Protein AF-A0A9E3BWU0-F1 (afdb_monomer_lite)

Sequence (371 aa):
MHEEVPILPDAHTRKSPPAFKRLPQGQPLPDYGVEYFNQLVAQYQTLTPEEKKPNPSAQELADLLILEQDRHRLNWGDLSGLEMCLLKLAPGAALPYLACSLRARYQDVAGHDWYDQNGLMAPPERAVTLDDAMRANLLRADLEMLLADMQRIRGLITARERQRNQVTVLGTVAAAAALLAALALGHFSRYHAAAAWRPLMVVGFVMLTGATGGLVSMLRRLQCLSTTCTPVHDTIQFDAGQPSLWLSALYGAIFAKILTLVFMGHMLNTLIGVPDAGTTSLFPNFLSGFQPAGPGEFAKLMVWSFIAGFAEKFVPDVLDRITKNQEGRDRTVVRRRVDSATPAASFQFAPAPPTAPATPVADGAAASADV

Foldseek 3Di:
DDDDDDDDDDPPPPPDPPPPPDDPQDAFDDPVLLVLLVVLVVLVVPQDPVLCVVCVPLVVLLVVLVVPSPRRRDDLVSSLSSVLSSLVSDDLVCLVVVLVVLLVVLCVLVPVVRSVVVPLVDQPVPPDPDDSVVSSVSSSVSSSVSSVVSSVSVVLVVVLVVLLVVLLVVLVVLLVVLVVVLVVLVVVCVVPVPPVCQLVSLLSLLLSLQLSLLSVLVNVVSVVVPDDDDSVVVVVVSVVCPVVNVVLSNLRSVQSNLVLVCLLVLLVCVVVVPPPPPDDRVQPCCPVDSDGPDPVSSVVSSVVSSVSSNVSCPSVVSVVSSVVVVVVVVVVVVVVVVVVPDDPPPPDDDDDDDDDDDDDDDDDDDDDDDD

Radius of gyration: 38.12 Å; chains: 1; bounding box: 154×32×91 Å

pLDDT: mean 77.44, std 16.36, range [39.34, 96.69]

Structure (mmCIF, N/CA/C/O backbone):
data_AF-A0A9E3BWU0-F1
#
_entry.id   AF-A0A9E3BWU0-F1
#
loop_
_atom_site.group_PDB
_atom_site.id
_atom_site.type_symbol
_atom_site.label_atom_id
_atom_site.label_alt_id
_atom_site.label_comp_id
_atom_site.label_asym_id
_atom_site.label_entity_id
_atom_site.label_seq_id
_atom_site.pdbx_PDB_ins_code
_atom_site.Cartn_x
_atom_site.Cartn_y
_atom_site.Cartn_z
_atom_site.occupancy
_atom_site.B_iso_or_equiv
_atom_site.auth_seq_id
_atom_site.auth_comp_id
_atom_site.auth_asym_id
_atom_site.auth_atom_id
_atom_site.pdbx_PDB_model_num
ATOM 1 N N . MET A 1 1 ? -77.121 -3.921 26.468 1.00 40.28 1 MET A N 1
ATOM 2 C CA . MET A 1 1 ? -75.762 -4.447 26.700 1.00 40.28 1 MET A CA 1
ATOM 3 C C . MET A 1 1 ? -74.916 -4.002 25.522 1.00 40.28 1 MET A C 1
ATOM 5 O O . MET A 1 1 ? -74.993 -4.620 24.473 1.00 40.28 1 MET A O 1
ATOM 9 N N . HIS A 1 2 ? -74.242 -2.861 25.658 1.00 39.34 2 HIS A N 1
ATOM 10 C CA . HIS A 1 2 ? -73.251 -2.380 24.698 1.00 39.34 2 HIS A CA 1
ATOM 11 C C . HIS A 1 2 ? -71.897 -2.465 25.395 1.00 39.34 2 HIS A C 1
ATOM 13 O O . HIS A 1 2 ? -71.739 -1.943 26.494 1.00 39.34 2 HIS A O 1
ATOM 19 N N . GLU A 1 3 ? -70.993 -3.218 24.784 1.00 50.12 3 GLU A N 1
ATOM 20 C CA . GLU A 1 3 ? -69.650 -3.518 25.265 1.00 50.12 3 GLU A CA 1
ATOM 21 C C . GLU A 1 3 ? -68.720 -2.399 24.771 1.00 50.12 3 GLU A C 1
ATOM 23 O O . GLU A 1 3 ? -68.565 -2.202 23.564 1.00 50.12 3 GLU A O 1
ATOM 28 N N . GLU A 1 4 ? -68.181 -1.598 25.693 1.00 48.47 4 GLU A N 1
ATOM 29 C CA . GLU A 1 4 ? -67.193 -0.562 25.383 1.00 48.47 4 GLU A CA 1
ATOM 30 C C . GLU A 1 4 ? -65.845 -1.217 25.062 1.00 48.47 4 GLU A C 1
ATOM 32 O O . GLU A 1 4 ? -65.223 -1.863 25.907 1.00 48.47 4 GLU A O 1
ATOM 37 N N . VAL A 1 5 ? -65.390 -1.043 23.821 1.00 54.72 5 VAL A N 1
ATOM 38 C CA . VAL A 1 5 ? -64.058 -1.453 23.366 1.00 54.72 5 VAL A CA 1
ATOM 39 C C . VAL A 1 5 ? -63.029 -0.425 23.861 1.00 54.72 5 VAL A C 1
ATOM 41 O O . VAL A 1 5 ? -63.196 0.765 23.579 1.00 54.72 5 VAL A O 1
ATOM 44 N N . PRO A 1 6 ? -61.947 -0.832 24.554 1.00 56.72 6 PRO A N 1
ATOM 45 C CA . PRO A 1 6 ? -60.919 0.094 25.014 1.00 56.72 6 PRO A CA 1
ATOM 46 C C . PRO A 1 6 ? -60.139 0.652 23.822 1.00 56.72 6 PRO A C 1
ATOM 48 O O . PRO A 1 6 ? -59.483 -0.084 23.084 1.00 56.72 6 PRO A O 1
ATOM 51 N N . ILE A 1 7 ? -60.205 1.969 23.646 1.00 50.94 7 ILE A N 1
ATOM 52 C CA . ILE A 1 7 ? -59.424 2.712 22.658 1.00 50.94 7 ILE A CA 1
ATOM 53 C C . ILE A 1 7 ? -57.952 2.660 23.090 1.00 50.94 7 ILE A C 1
ATOM 55 O O . ILE A 1 7 ? -57.582 3.201 24.133 1.00 50.94 7 ILE A O 1
ATOM 59 N N . LEU A 1 8 ? -57.115 1.978 22.301 1.00 46.19 8 LEU A N 1
ATOM 60 C CA . LEU A 1 8 ? -55.661 1.992 22.472 1.00 46.19 8 LEU A CA 1
ATOM 61 C C . LEU A 1 8 ? -55.128 3.425 22.285 1.00 46.19 8 LEU A C 1
ATOM 63 O O . LEU A 1 8 ? -55.511 4.084 21.318 1.00 46.19 8 LEU A O 1
ATOM 67 N N . PRO A 1 9 ? -54.231 3.911 23.160 1.00 48.19 9 PRO A N 1
ATOM 68 C CA . PRO A 1 9 ? -53.661 5.245 23.030 1.00 48.19 9 PRO A CA 1
ATOM 69 C C . PRO A 1 9 ? -52.734 5.344 21.808 1.00 48.19 9 PRO A C 1
ATOM 71 O O . PRO A 1 9 ? -51.882 4.483 21.581 1.00 48.19 9 PRO A O 1
ATOM 74 N N . ASP A 1 10 ? -52.908 6.426 21.047 1.00 47.50 10 ASP A N 1
ATOM 75 C CA . ASP A 1 10 ? -52.178 6.760 19.823 1.00 47.50 10 ASP A CA 1
ATOM 76 C C . ASP A 1 10 ? -50.649 6.680 19.979 1.00 47.50 10 ASP A C 1
ATOM 78 O O . ASP A 1 10 ? -50.034 7.347 20.815 1.00 47.50 10 ASP A O 1
ATOM 82 N N . ALA A 1 11 ? -50.012 5.923 19.082 1.00 50.22 11 ALA A N 1
ATOM 83 C CA . ALA A 1 11 ? -48.569 5.669 19.040 1.00 50.22 11 ALA A CA 1
ATOM 84 C C . ALA A 1 11 ? -47.699 6.883 18.629 1.00 50.22 11 ALA A C 1
ATOM 86 O O . ALA A 1 11 ? -46.491 6.741 18.432 1.00 50.22 11 ALA A O 1
ATOM 87 N N . HIS A 1 12 ? -48.270 8.085 18.509 1.00 46.56 12 HIS A N 1
ATOM 88 C CA . HIS A 1 12 ? -47.603 9.254 17.918 1.00 46.56 12 HIS A CA 1
ATOM 89 C C . HIS A 1 12 ? -46.965 10.238 18.915 1.00 46.56 12 HIS A C 1
ATOM 91 O O . HIS A 1 12 ? -46.402 11.245 18.496 1.00 46.56 12 HIS A O 1
ATOM 97 N N . THR A 1 13 ? -46.971 9.951 20.220 1.00 43.56 13 THR A N 1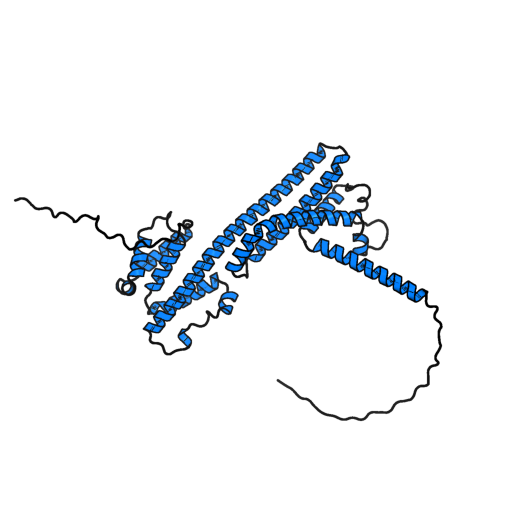
ATOM 98 C CA . THR A 1 13 ? -46.361 10.824 21.249 1.00 43.56 13 THR A CA 1
ATOM 99 C C . THR A 1 13 ? -45.156 10.208 21.964 1.00 43.56 13 THR A C 1
ATOM 101 O O . THR A 1 13 ? -44.789 10.632 23.061 1.00 43.56 13 THR A O 1
ATOM 104 N N . ARG A 1 14 ? -44.449 9.253 21.340 1.00 45.53 14 ARG A N 1
ATOM 105 C CA . ARG A 1 14 ? -43.074 8.963 21.773 1.00 45.53 14 ARG A CA 1
ATOM 106 C C . ARG A 1 14 ? -42.208 10.152 21.382 1.00 45.53 14 ARG A C 1
ATOM 108 O O . ARG A 1 14 ? -41.902 10.325 20.206 1.00 45.53 14 ARG A O 1
ATOM 115 N N . LYS A 1 15 ? -41.824 10.968 22.373 1.00 45.97 15 LYS A N 1
ATOM 116 C CA . LYS A 1 15 ? -40.690 11.895 22.257 1.00 45.97 15 LYS A CA 1
ATOM 117 C C . LYS A 1 15 ? -39.576 11.128 21.555 1.00 45.97 15 LYS A C 1
ATOM 119 O O . LYS A 1 15 ? -39.101 10.130 22.094 1.00 45.97 15 LYS A O 1
ATOM 124 N N . SER A 1 16 ? -39.244 11.540 20.336 1.00 45.47 16 SER A N 1
ATOM 125 C CA . SER A 1 16 ? -38.135 10.964 19.590 1.00 45.47 16 SER A CA 1
ATOM 126 C C . SER A 1 16 ? -36.918 10.974 20.518 1.00 45.47 16 SER A C 1
ATOM 128 O O . SER A 1 16 ? -36.622 12.046 21.066 1.00 45.47 16 SER A O 1
ATOM 130 N N . PRO A 1 17 ? -36.281 9.815 20.768 1.00 50.59 17 PRO A N 1
ATOM 131 C CA . PRO A 1 17 ? -35.108 9.748 21.629 1.00 50.59 17 PRO A CA 1
ATOM 132 C C . PRO A 1 17 ? -34.080 10.776 21.143 1.00 50.59 17 PRO A C 1
ATOM 134 O O . PRO A 1 17 ? -34.081 11.104 19.948 1.00 50.59 17 PRO A O 1
ATOM 137 N N . PRO A 1 18 ? -33.263 11.348 22.049 1.00 48.88 18 PRO A N 1
ATOM 138 C CA . PRO A 1 18 ? -32.278 12.359 21.687 1.00 48.88 18 PRO A CA 1
ATOM 139 C C . PRO A 1 18 ? -31.510 11.856 20.471 1.00 48.88 18 PRO A C 1
ATOM 141 O O . PRO A 1 18 ? -30.901 10.791 20.520 1.00 48.88 18 PRO A O 1
ATOM 144 N N . ALA A 1 19 ? -31.649 12.576 19.355 1.00 46.56 19 ALA A N 1
ATOM 145 C CA . ALA A 1 19 ? -31.176 12.118 18.063 1.00 46.56 19 ALA A CA 1
ATOM 146 C C . ALA A 1 19 ? -29.670 11.889 18.163 1.00 46.56 19 ALA A C 1
ATOM 148 O O . ALA A 1 19 ? -28.889 12.843 18.155 1.00 46.56 19 ALA A O 1
ATOM 149 N N . PHE A 1 20 ? -29.271 10.623 18.295 1.00 54.84 20 PHE A N 1
ATOM 150 C CA . PHE A 1 20 ? -27.880 10.238 18.202 1.00 54.84 20 PHE A CA 1
ATOM 151 C C . PHE A 1 20 ? -27.433 10.675 16.815 1.00 54.84 20 PHE A C 1
ATOM 153 O O . PHE A 1 20 ? -27.87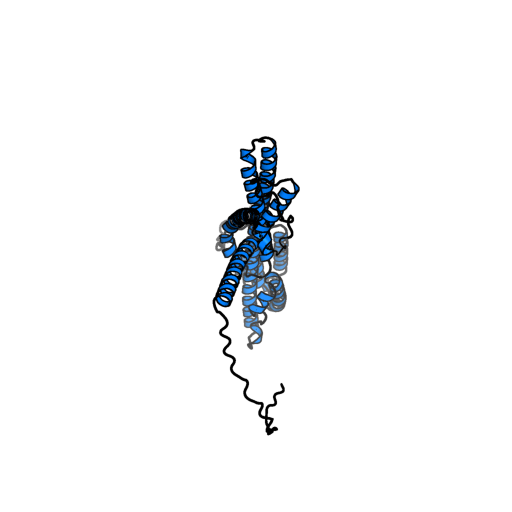9 10.137 15.796 1.00 54.84 20 PHE A O 1
ATOM 160 N N . LYS A 1 21 ? -26.649 11.753 16.770 1.00 56.16 21 LYS A N 1
ATOM 161 C CA . LYS A 1 21 ? -26.193 12.339 15.521 1.00 56.16 21 LYS A CA 1
ATOM 162 C C . LYS A 1 21 ? -25.229 11.334 14.919 1.00 56.16 21 LYS A C 1
ATOM 164 O O . LYS A 1 21 ? -24.068 11.280 15.318 1.00 56.16 21 LYS A O 1
ATOM 169 N N . ARG A 1 22 ? -25.742 10.502 14.009 1.00 60.47 22 ARG A N 1
ATOM 170 C CA . ARG A 1 22 ? -24.919 9.524 13.308 1.00 60.47 22 ARG A CA 1
ATOM 171 C C . ARG A 1 22 ? -23.733 10.239 12.699 1.00 60.47 22 ARG A C 1
ATOM 173 O O . ARG A 1 22 ? -23.865 11.326 12.126 1.00 60.47 22 ARG A O 1
ATOM 180 N N . LEU A 1 23 ? -22.583 9.593 12.813 1.00 59.25 23 LEU A N 1
ATOM 181 C CA . LEU A 1 23 ? -21.462 9.928 11.961 1.00 59.25 23 LEU A CA 1
ATOM 182 C C . LEU A 1 23 ? -21.936 9.804 10.497 1.00 59.25 23 LEU A C 1
ATOM 184 O O . LEU A 1 23 ? -22.806 8.977 10.206 1.00 59.25 23 LEU A O 1
ATOM 188 N N . PRO A 1 24 ? -21.457 10.671 9.590 1.00 64.12 24 PRO A N 1
ATOM 189 C CA . PRO A 1 24 ? -21.880 10.665 8.191 1.00 64.12 24 PRO A CA 1
ATOM 190 C C . PRO A 1 24 ? -21.796 9.252 7.597 1.00 64.12 24 PRO A C 1
ATOM 192 O O . PRO A 1 24 ? -20.861 8.515 7.908 1.00 64.12 24 PRO A O 1
ATOM 195 N N . GLN A 1 25 ? -22.787 8.881 6.774 1.00 67.81 25 GLN A N 1
ATOM 196 C CA . GLN A 1 25 ? -22.924 7.531 6.215 1.00 67.81 25 GLN A CA 1
ATOM 197 C C . GLN A 1 25 ? -21.607 7.066 5.581 1.00 67.81 25 GLN A C 1
ATOM 199 O O . GLN A 1 25 ? -21.158 7.608 4.569 1.00 67.81 25 GLN A O 1
ATOM 204 N N . GLY A 1 26 ? -20.986 6.072 6.216 1.00 72.19 26 GLY A N 1
ATOM 205 C CA . GLY A 1 26 ? -19.819 5.377 5.690 1.00 72.19 26 GLY A CA 1
ATOM 206 C C . GLY A 1 26 ? -20.201 4.366 4.610 1.00 72.19 26 GLY A C 1
ATOM 207 O O . GLY A 1 26 ? -21.365 4.224 4.238 1.00 72.19 26 GLY A O 1
ATOM 208 N N . GLN A 1 27 ? -19.207 3.633 4.108 1.00 82.56 27 GLN A N 1
ATOM 209 C CA . GLN A 1 27 ? -19.471 2.498 3.223 1.00 82.56 27 GLN A CA 1
ATOM 210 C C . GLN A 1 27 ? -20.254 1.405 3.970 1.00 82.56 27 GLN A C 1
ATOM 212 O O . GLN A 1 27 ? -19.977 1.186 5.156 1.00 82.56 27 GLN A O 1
ATOM 217 N N . PRO A 1 28 ? -21.196 0.719 3.294 1.00 90.31 28 PRO A N 1
ATOM 218 C CA . PRO A 1 28 ? -21.917 -0.394 3.895 1.00 90.31 28 PRO A CA 1
ATOM 219 C C . PRO A 1 28 ? -20.947 -1.512 4.292 1.00 90.31 28 PRO A C 1
ATOM 221 O O . PRO A 1 28 ? -19.889 -1.682 3.674 1.00 90.31 28 PRO A O 1
ATOM 224 N N . LEU A 1 29 ? -21.305 -2.269 5.329 1.00 90.31 29 LEU A N 1
ATOM 225 C CA . LEU A 1 29 ? -20.518 -3.411 5.779 1.00 90.31 29 LEU A CA 1
ATOM 226 C C . LEU A 1 29 ? -20.437 -4.485 4.678 1.00 90.31 29 LEU A C 1
ATOM 228 O O . LEU A 1 29 ? -21.449 -4.806 4.053 1.00 90.31 29 LEU A O 1
ATOM 232 N N . PRO A 1 30 ? -19.254 -5.080 4.458 1.00 91.19 30 PRO A N 1
ATOM 233 C CA . PRO A 1 30 ? -19.130 -6.290 3.652 1.00 91.19 30 PRO A CA 1
ATOM 234 C C . PRO A 1 30 ? -19.753 -7.494 4.379 1.00 91.19 30 PRO A C 1
ATOM 236 O O . PRO A 1 30 ? -19.946 -7.446 5.595 1.00 91.19 30 PRO A O 1
ATOM 239 N N . ASP A 1 31 ? -20.001 -8.597 3.666 1.00 92.56 31 ASP A N 1
ATOM 240 C CA . ASP A 1 31 ? -20.692 -9.783 4.209 1.00 92.56 31 ASP A CA 1
ATOM 241 C C . ASP A 1 31 ? -20.056 -10.314 5.504 1.00 92.56 31 ASP A C 1
ATOM 243 O O . ASP A 1 31 ? -20.748 -10.529 6.498 1.00 92.56 31 ASP A O 1
ATOM 247 N N . TYR A 1 32 ? -18.723 -10.411 5.549 1.00 93.00 32 TYR A N 1
ATOM 248 C CA . TYR A 1 32 ? -17.995 -10.827 6.754 1.00 93.00 32 TYR A CA 1
ATOM 249 C C . TYR A 1 32 ? -18.166 -9.845 7.930 1.00 93.00 32 TYR A C 1
ATOM 251 O O . TYR A 1 32 ? -18.126 -10.236 9.095 1.00 93.00 32 TYR A O 1
ATOM 259 N N . GLY A 1 33 ? -18.363 -8.556 7.640 1.00 92.31 33 GLY A N 1
ATOM 260 C CA . GLY A 1 33 ? -18.649 -7.533 8.643 1.00 92.31 33 GLY A CA 1
ATOM 261 C C . GLY A 1 33 ? -20.060 -7.674 9.211 1.00 92.31 33 GLY A C 1
ATOM 262 O O . GLY A 1 33 ? -20.254 -7.497 10.411 1.00 92.31 33 GLY A O 1
ATOM 263 N N . VAL A 1 34 ? -21.028 -8.059 8.375 1.00 94.12 34 VAL A N 1
ATOM 264 C CA . VAL A 1 34 ? -22.399 -8.375 8.804 1.00 94.12 34 VAL A CA 1
ATOM 265 C C . VAL A 1 34 ? -22.423 -9.637 9.668 1.00 94.12 34 VAL A C 1
ATOM 267 O O . VAL A 1 34 ? -23.092 -9.660 10.699 1.00 94.12 34 VAL A O 1
ATOM 270 N N . GLU A 1 35 ? -21.671 -10.677 9.302 1.00 95.00 35 GLU A N 1
ATOM 271 C CA . GLU A 1 35 ? -21.523 -11.879 10.133 1.00 95.00 35 GLU A CA 1
ATOM 272 C C . GLU A 1 35 ? -20.925 -11.552 11.503 1.00 95.00 35 GLU A C 1
ATOM 274 O O . GLU A 1 35 ? -21.463 -11.980 12.526 1.00 95.00 35 GLU A O 1
ATOM 279 N N . TYR A 1 36 ? -19.866 -10.739 11.540 1.00 94.94 36 TYR A N 1
ATOM 280 C CA . TYR A 1 36 ? -19.274 -10.289 12.798 1.00 94.94 36 TYR A CA 1
ATOM 281 C C . TYR A 1 36 ? -20.253 -9.440 13.623 1.00 94.94 36 TYR A C 1
ATOM 283 O O . TYR A 1 36 ? -20.389 -9.653 14.825 1.00 94.94 36 TYR A O 1
ATOM 291 N N . PHE A 1 37 ? -21.010 -8.540 12.989 1.00 95.88 37 PHE A N 1
ATOM 292 C CA . PHE A 1 37 ? -22.074 -7.791 13.659 1.00 95.88 37 PHE A CA 1
ATOM 293 C C . PHE A 1 37 ? -23.111 -8.729 14.291 1.00 95.88 37 PHE A C 1
ATOM 295 O O . PHE A 1 37 ? -23.439 -8.578 15.464 1.00 95.88 37 PHE A O 1
ATOM 302 N N . ASN A 1 38 ? -23.566 -9.756 13.568 1.00 95.62 38 ASN A N 1
ATOM 303 C CA . ASN A 1 38 ? -24.509 -10.743 14.099 1.00 95.62 38 ASN A CA 1
ATOM 304 C C . ASN A 1 38 ? -23.942 -11.514 15.302 1.00 95.62 38 ASN A C 1
ATOM 306 O O . ASN A 1 38 ? -24.688 -11.817 16.234 1.00 95.62 38 ASN A O 1
ATOM 310 N N . GLN A 1 39 ? -22.634 -11.792 15.328 1.00 96.62 39 GLN A N 1
ATOM 311 C CA . GLN A 1 39 ? -21.979 -12.378 16.504 1.00 96.62 39 GLN A CA 1
ATOM 312 C C . GLN A 1 39 ? -22.039 -11.436 17.715 1.00 96.62 39 GLN A C 1
ATOM 314 O O . GLN A 1 39 ? -22.329 -11.889 18.821 1.00 96.62 39 GLN A O 1
ATOM 319 N N . LEU A 1 40 ? -21.829 -10.130 17.519 1.00 96.25 40 LEU A N 1
ATOM 320 C CA . LEU A 1 40 ? -21.969 -9.129 18.586 1.00 96.25 40 LEU A CA 1
ATOM 321 C C . LEU A 1 40 ? -23.419 -9.024 19.079 1.00 96.25 40 LEU A C 1
ATOM 323 O O . LEU A 1 40 ? -23.658 -8.940 20.282 1.00 96.25 40 LEU A O 1
ATOM 327 N N . VAL A 1 41 ? -24.400 -9.095 18.174 1.00 96.50 41 VAL A N 1
ATOM 328 C CA . VAL A 1 41 ? -25.824 -9.141 18.547 1.00 96.50 41 VAL A CA 1
ATOM 329 C C . VAL A 1 41 ? -26.127 -10.378 19.392 1.00 96.50 41 VAL A C 1
ATOM 331 O O . VAL A 1 41 ? -26.787 -10.264 20.423 1.00 96.50 41 VAL A O 1
ATOM 334 N N . ALA A 1 42 ? -25.610 -11.548 19.009 1.00 96.69 42 ALA A N 1
ATOM 335 C CA . ALA A 1 42 ? -25.770 -12.767 19.796 1.00 96.69 42 ALA A CA 1
ATOM 336 C C . ALA A 1 42 ? -25.153 -12.614 21.198 1.00 96.69 42 ALA A C 1
ATOM 338 O O . ALA A 1 42 ? -25.801 -12.943 22.188 1.00 96.69 42 ALA A O 1
ATOM 339 N N . GLN A 1 43 ? -23.953 -12.031 21.309 1.00 95.38 43 GLN A N 1
ATOM 340 C CA . GLN A 1 43 ? -23.337 -11.727 22.608 1.00 95.38 43 GLN A CA 1
ATOM 341 C C . GLN A 1 43 ? -24.211 -10.784 23.446 1.00 95.38 43 GLN A C 1
ATOM 343 O O . GLN A 1 43 ? -24.458 -11.052 24.621 1.00 95.38 43 GLN A O 1
ATOM 348 N N . TYR A 1 44 ? -24.761 -9.725 22.848 1.00 95.88 44 TYR A N 1
ATOM 349 C CA . TYR A 1 44 ? -25.658 -8.797 23.543 1.00 95.88 44 TYR A CA 1
ATOM 350 C C . TYR A 1 44 ? -26.930 -9.474 24.079 1.00 95.88 44 TYR A C 1
ATOM 352 O O . TYR A 1 44 ? -27.436 -9.126 25.153 1.00 95.88 44 TYR A O 1
ATOM 360 N N . GLN A 1 45 ? -27.459 -10.449 23.340 1.00 95.50 45 GLN A N 1
ATOM 361 C CA . GLN A 1 45 ? -28.636 -11.219 23.741 1.00 95.50 45 GLN A CA 1
ATOM 362 C C . GLN A 1 45 ? -28.348 -12.170 24.910 1.00 95.50 45 GLN A C 1
ATOM 364 O O . GLN A 1 45 ? -29.264 -12.459 25.676 1.00 95.50 45 GLN A O 1
ATOM 369 N N . THR A 1 46 ? -27.097 -12.613 25.088 1.00 95.69 46 THR A N 1
ATOM 370 C CA . THR A 1 46 ? -26.708 -13.457 26.234 1.00 95.69 46 THR A CA 1
ATOM 371 C C . THR A 1 46 ? -26.592 -12.697 27.557 1.00 95.69 46 THR A C 1
ATOM 373 O O . THR A 1 46 ? -26.623 -13.327 28.611 1.00 95.69 46 THR A O 1
ATOM 376 N N . LEU A 1 47 ? -26.503 -11.361 27.526 1.00 94.06 47 LEU A N 1
ATOM 377 C CA . LEU A 1 47 ? -26.425 -10.535 28.734 1.00 94.06 47 LEU A CA 1
ATOM 378 C C . LEU A 1 47 ? -27.765 -10.509 29.477 1.00 94.06 47 LEU A C 1
ATOM 380 O O . LEU A 1 47 ? -28.819 -10.217 28.899 1.00 94.06 47 LEU A O 1
ATOM 384 N N . THR A 1 48 ? -27.716 -10.745 30.784 1.00 94.12 48 THR A N 1
ATOM 385 C CA . THR A 1 48 ? -28.888 -10.725 31.661 1.00 94.12 48 THR A CA 1
ATOM 386 C C . THR A 1 48 ? -29.405 -9.293 31.883 1.00 94.12 48 THR A C 1
ATOM 388 O O . THR A 1 48 ? -28.648 -8.324 31.784 1.00 94.12 48 THR A O 1
ATOM 391 N N . PRO A 1 49 ? -30.697 -9.101 32.222 1.00 90.38 49 PRO A N 1
ATOM 392 C CA . PRO A 1 49 ? -31.240 -7.771 32.506 1.00 90.38 49 PRO A CA 1
ATOM 393 C C . PRO A 1 49 ? -30.535 -7.050 33.662 1.00 90.38 49 PRO A C 1
ATOM 395 O O . PRO A 1 49 ? -30.492 -5.824 33.680 1.00 90.38 49 PRO A O 1
ATOM 398 N N . GLU A 1 50 ? -29.988 -7.789 34.631 1.00 87.94 50 GLU A N 1
ATOM 399 C CA . GLU A 1 50 ? -29.251 -7.211 35.759 1.00 87.94 50 GLU A CA 1
ATOM 400 C C . GLU A 1 50 ? -27.906 -6.629 35.332 1.00 87.94 50 GLU A C 1
ATOM 402 O O . GLU A 1 50 ? -27.549 -5.540 35.775 1.00 87.94 50 GLU A O 1
ATOM 407 N N . GLU A 1 51 ? -27.218 -7.293 34.405 1.00 86.38 51 GLU A N 1
ATOM 408 C CA . GLU A 1 51 ? -25.960 -6.814 33.824 1.00 86.38 51 GLU A CA 1
ATOM 409 C C . GLU A 1 51 ? -26.157 -5.575 32.944 1.00 86.38 51 GLU A C 1
ATOM 411 O O . GLU A 1 51 ? -25.234 -4.781 32.794 1.00 86.38 51 GLU A O 1
ATOM 416 N N . LYS A 1 52 ? -27.363 -5.364 32.397 1.00 86.75 52 LYS A N 1
ATOM 417 C CA . LYS A 1 52 ? -27.677 -4.203 31.544 1.00 86.75 52 LYS A CA 1
ATOM 418 C C . LYS A 1 52 ? -27.986 -2.920 32.328 1.00 86.75 52 LYS A C 1
ATOM 420 O O . LYS A 1 52 ? -27.696 -1.823 31.852 1.00 86.75 52 LYS A O 1
ATOM 425 N N . LYS A 1 53 ? -28.509 -3.040 33.555 1.00 84.44 53 LYS A N 1
ATOM 426 C CA . LYS A 1 53 ? -28.885 -1.908 34.434 1.00 84.44 53 LYS A CA 1
ATOM 427 C C . LYS A 1 53 ? -27.800 -0.844 34.683 1.00 84.44 53 LYS A C 1
ATOM 429 O O . LYS A 1 53 ? -28.178 0.323 34.787 1.00 84.44 53 LYS A O 1
ATOM 434 N N . PRO A 1 54 ? -26.497 -1.167 34.813 1.00 83.12 54 PRO A N 1
ATOM 435 C CA . PRO A 1 54 ? -25.476 -0.189 35.185 1.00 83.12 54 PRO A CA 1
ATOM 436 C C . PRO A 1 54 ? -25.286 0.933 34.163 1.00 83.12 54 PRO A C 1
ATOM 438 O O . PRO A 1 54 ? -24.817 2.008 34.530 1.00 83.12 54 PRO A O 1
ATOM 441 N N . ASN A 1 55 ? -25.621 0.705 32.887 1.00 89.00 55 ASN A N 1
ATOM 442 C CA . ASN A 1 55 ? -25.393 1.693 31.839 1.00 89.00 55 ASN A CA 1
ATOM 443 C C . ASN A 1 55 ? -26.566 1.768 30.842 1.00 89.00 55 ASN A C 1
ATOM 445 O O . ASN A 1 55 ? -26.463 1.261 29.721 1.00 89.00 55 ASN A O 1
ATOM 449 N N . PRO A 1 56 ? -27.676 2.437 31.215 1.00 90.44 56 PRO A N 1
ATOM 450 C CA . PRO A 1 56 ? -28.881 2.492 30.384 1.00 90.44 56 PRO A CA 1
ATOM 451 C C . PRO A 1 56 ? -28.632 3.174 29.034 1.00 90.44 56 PRO A C 1
ATOM 453 O O . PRO A 1 56 ? -29.253 2.815 28.041 1.00 90.44 56 PRO A O 1
ATOM 456 N N . SER A 1 57 ? -27.677 4.109 28.973 1.00 91.38 57 SER A N 1
ATOM 457 C CA . SER A 1 57 ? -27.313 4.789 27.725 1.00 91.38 57 SER A CA 1
ATOM 458 C C . SER A 1 57 ? -26.674 3.846 26.698 1.00 91.38 57 SER A C 1
ATOM 460 O O . SER A 1 57 ? -26.987 3.912 25.511 1.00 91.38 57 SER A O 1
ATOM 462 N N . ALA A 1 58 ? -25.809 2.932 27.152 1.00 91.81 58 ALA A N 1
ATOM 463 C CA . ALA A 1 58 ? -25.188 1.928 26.291 1.00 91.81 58 ALA A CA 1
ATOM 464 C C . ALA A 1 58 ? -26.208 0.877 25.837 1.00 91.81 58 ALA A C 1
ATOM 466 O O . ALA A 1 58 ? -26.154 0.422 24.695 1.00 91.81 58 ALA A O 1
ATOM 467 N N . GLN A 1 59 ? -27.154 0.528 26.714 1.00 94.12 59 GLN A N 1
ATOM 468 C CA . GLN A 1 59 ? -28.256 -0.370 26.389 1.00 94.12 59 GLN A CA 1
ATOM 469 C C . GLN A 1 59 ? -29.165 0.224 25.305 1.00 94.12 59 GLN A C 1
ATOM 471 O O . GLN A 1 59 ? -29.396 -0.424 24.291 1.00 94.12 59 GLN A O 1
ATOM 476 N N . GLU A 1 60 ? -29.622 1.468 25.478 1.00 93.50 60 GLU A N 1
ATOM 477 C CA . GLU A 1 60 ? -30.480 2.148 24.501 1.00 93.50 60 GLU A CA 1
ATOM 478 C C . GLU A 1 60 ? -29.799 2.240 23.131 1.00 93.50 60 GLU A C 1
ATOM 480 O O . GLU A 1 60 ? -30.412 1.934 22.110 1.00 93.50 60 GLU A O 1
ATOM 485 N N . LEU A 1 61 ? -28.508 2.590 23.098 1.00 91.50 61 LEU A N 1
ATOM 486 C CA . LEU A 1 61 ? -27.749 2.640 21.850 1.00 91.50 61 LEU A CA 1
ATOM 487 C C . LEU A 1 61 ? -27.615 1.255 21.198 1.00 91.50 61 LEU A C 1
ATOM 489 O O . LEU A 1 61 ? -27.782 1.141 19.986 1.00 91.50 61 LEU A O 1
ATOM 493 N N . ALA A 1 62 ? -27.344 0.204 21.976 1.00 94.00 62 ALA A N 1
ATOM 494 C CA . ALA A 1 62 ? -27.270 -1.159 21.452 1.00 94.00 62 ALA A CA 1
ATOM 495 C C . ALA A 1 62 ? -28.619 -1.622 20.882 1.00 94.00 62 ALA A C 1
ATOM 497 O O . ALA A 1 62 ? -28.662 -2.149 19.772 1.00 94.00 62 ALA A O 1
ATOM 498 N N . ASP A 1 63 ? -29.720 -1.369 21.593 1.00 94.31 63 ASP A N 1
ATOM 499 C CA . ASP A 1 63 ? -31.069 -1.715 21.142 1.00 94.31 63 ASP A CA 1
ATOM 500 C C . ASP A 1 63 ? -31.428 -0.970 19.845 1.00 94.31 63 ASP A C 1
ATOM 502 O O . ASP A 1 63 ? -31.956 -1.576 18.912 1.00 94.31 63 ASP A O 1
ATOM 506 N N . LEU A 1 64 ? -31.079 0.318 19.739 1.00 92.00 64 LEU A N 1
ATOM 507 C CA . LEU A 1 64 ? -31.264 1.100 18.512 1.00 92.00 64 LEU A CA 1
ATOM 508 C C . LEU A 1 64 ? -30.479 0.520 17.327 1.00 92.00 64 LEU A C 1
ATOM 510 O O . LEU A 1 64 ? -31.037 0.388 16.239 1.00 92.00 64 LEU A O 1
ATOM 514 N N . LEU A 1 65 ? -29.212 0.145 17.533 1.00 92.12 65 LEU A N 1
ATOM 515 C CA . LEU A 1 65 ? -28.372 -0.456 16.491 1.00 92.12 65 LEU A CA 1
ATOM 516 C C . LEU A 1 65 ? -28.888 -1.837 16.055 1.00 92.12 65 LEU A C 1
ATOM 518 O O . LEU A 1 65 ? -28.825 -2.173 14.876 1.00 92.12 65 LEU A O 1
ATOM 522 N N . ILE A 1 66 ? -29.424 -2.631 16.985 1.00 93.38 66 ILE A N 1
ATOM 523 C CA . I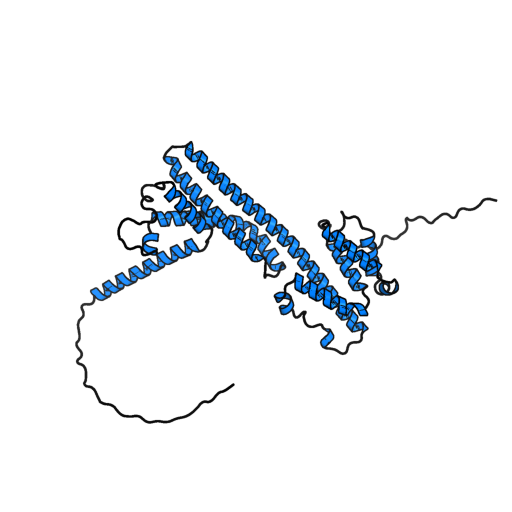LE A 1 66 ? -29.984 -3.962 16.703 1.00 93.38 66 ILE A CA 1
ATOM 524 C C . ILE A 1 66 ? -31.311 -3.869 15.952 1.00 93.38 66 ILE A C 1
ATOM 526 O O . ILE A 1 66 ? -31.574 -4.681 15.067 1.00 93.38 66 ILE A O 1
ATOM 530 N N . LEU A 1 67 ? -32.155 -2.889 16.280 1.00 91.19 67 LEU A N 1
ATOM 531 C CA . LEU A 1 67 ? -33.410 -2.661 15.559 1.00 91.19 67 LEU A CA 1
ATOM 532 C C . LEU A 1 67 ? -33.164 -2.304 14.089 1.00 91.19 67 LEU A C 1
ATOM 534 O O . LEU A 1 67 ? -33.988 -2.606 13.228 1.00 91.19 67 LEU A O 1
ATOM 538 N N . GLU A 1 68 ? -32.018 -1.703 13.788 1.00 84.06 68 GLU A N 1
ATOM 539 C CA . GLU A 1 68 ? -31.618 -1.321 12.441 1.00 84.06 68 GLU A CA 1
ATOM 540 C C . GLU A 1 68 ? -30.758 -2.389 11.753 1.00 84.06 68 GLU A C 1
ATOM 542 O O . GLU A 1 68 ? -29.701 -2.119 11.192 1.00 84.06 68 GLU A O 1
ATOM 547 N N . GLN A 1 69 ? -31.250 -3.625 11.739 1.00 81.00 69 GLN A N 1
ATOM 548 C CA . GLN A 1 69 ? -30.630 -4.767 11.054 1.00 81.00 69 GLN A CA 1
ATOM 549 C C . GLN A 1 69 ? -30.634 -4.683 9.511 1.00 81.00 69 GLN A C 1
ATOM 551 O O . GLN A 1 69 ? -30.358 -5.678 8.834 1.00 81.00 69 GLN A O 1
ATOM 556 N N . ASP A 1 70 ? -30.937 -3.522 8.921 1.00 84.00 70 ASP A N 1
ATOM 557 C CA . ASP A 1 70 ? -30.876 -3.352 7.471 1.00 84.00 70 ASP A CA 1
ATOM 558 C C . ASP A 1 70 ? -29.415 -3.405 7.002 1.00 84.00 70 ASP A C 1
ATOM 560 O O . ASP A 1 70 ? -28.632 -2.469 7.194 1.00 84.00 70 ASP A O 1
ATOM 564 N N . ARG A 1 71 ? -29.059 -4.521 6.355 1.00 74.62 71 ARG A N 1
ATOM 565 C CA . ARG A 1 71 ? -27.706 -4.820 5.861 1.00 74.62 71 ARG A CA 1
ATOM 566 C C . ARG A 1 71 ? -27.121 -3.698 5.008 1.00 74.62 71 ARG A C 1
ATOM 568 O O . ARG A 1 71 ? -25.909 -3.517 4.999 1.00 74.62 71 ARG A O 1
ATOM 575 N N . HIS A 1 72 ? -27.959 -2.940 4.303 1.00 81.62 72 HIS A N 1
ATOM 576 C CA . HIS A 1 72 ? -27.503 -1.870 3.416 1.00 81.62 72 HIS A CA 1
ATOM 577 C C . HIS A 1 72 ? -27.209 -0.552 4.138 1.00 81.62 72 HIS A C 1
ATOM 579 O O . HIS A 1 72 ? -26.638 0.358 3.536 1.00 81.62 72 HIS A O 1
ATOM 585 N N . ARG A 1 73 ? -27.592 -0.437 5.412 1.00 86.50 73 ARG A N 1
ATOM 586 C CA . ARG A 1 73 ? -27.410 0.771 6.224 1.00 86.50 73 ARG A CA 1
ATOM 587 C C . ARG A 1 73 ? -26.307 0.645 7.263 1.00 86.50 73 ARG A C 1
ATOM 589 O O . ARG A 1 73 ? -25.761 1.674 7.662 1.00 86.50 73 ARG A O 1
ATOM 596 N N . LEU A 1 74 ? -25.974 -0.581 7.664 1.00 91.31 74 LEU A N 1
ATOM 597 C CA . LEU A 1 74 ? -24.925 -0.832 8.644 1.00 91.31 74 LEU A CA 1
ATOM 598 C C . LEU A 1 74 ? -23.553 -0.450 8.087 1.00 91.31 74 LEU A C 1
ATOM 600 O O . LEU A 1 74 ? -23.162 -0.881 7.001 1.00 91.31 74 LEU A O 1
ATOM 604 N N . ASN A 1 75 ? -22.804 0.326 8.861 1.00 91.75 75 ASN A N 1
ATOM 605 C CA . ASN A 1 75 ? -21.433 0.717 8.551 1.00 91.75 75 ASN A CA 1
ATOM 606 C C . ASN A 1 75 ? -20.456 0.298 9.669 1.00 91.75 75 ASN A C 1
ATOM 608 O O . ASN A 1 75 ? -20.842 -0.167 10.742 1.00 91.75 75 ASN A O 1
ATOM 612 N N . TRP A 1 76 ? -19.155 0.477 9.427 1.00 89.50 76 TRP A N 1
ATOM 613 C CA . TRP A 1 76 ? -18.105 0.159 10.406 1.00 89.50 76 TRP A CA 1
ATOM 614 C C . TRP A 1 76 ? -18.208 0.952 11.717 1.00 89.50 76 TRP A C 1
ATOM 616 O O . TRP A 1 76 ? -17.759 0.462 12.753 1.00 89.50 76 TRP A O 1
ATOM 626 N N . GLY A 1 77 ? -18.794 2.151 11.686 1.00 90.62 77 GLY A N 1
ATOM 627 C CA . GLY A 1 77 ? -19.064 2.963 12.871 1.00 90.62 77 GLY A CA 1
ATOM 628 C C . GLY A 1 77 ? -20.165 2.366 13.747 1.00 90.62 77 GLY A C 1
ATOM 629 O O . GLY A 1 77 ? -20.004 2.330 14.962 1.00 90.62 77 GLY A O 1
ATOM 630 N N . ASP A 1 78 ? -21.225 1.823 13.145 1.00 92.38 78 ASP A N 1
ATOM 631 C CA . ASP A 1 78 ? -22.307 1.134 13.866 1.00 92.38 78 ASP A CA 1
ATOM 632 C C . ASP A 1 78 ? -21.782 -0.126 14.569 1.00 92.38 78 ASP A C 1
ATOM 634 O O . ASP A 1 78 ? -22.035 -0.352 15.752 1.00 92.38 78 ASP A O 1
ATOM 638 N N . LEU A 1 79 ? -20.967 -0.911 13.857 1.00 93.62 79 LEU A N 1
ATOM 639 C CA . LEU A 1 79 ? -20.303 -2.098 14.398 1.00 93.62 79 LEU A CA 1
ATOM 640 C C . LEU A 1 79 ? -19.366 -1.747 15.561 1.00 93.62 79 LEU A C 1
ATOM 642 O O . LEU A 1 79 ? -19.396 -2.388 16.610 1.00 93.62 79 LEU A O 1
ATOM 646 N N . SER A 1 80 ? -18.584 -0.682 15.387 1.00 92.50 80 SER A N 1
ATOM 647 C CA . SER A 1 80 ? -17.689 -0.147 16.413 1.00 92.50 80 SER A CA 1
ATOM 648 C C . SER A 1 80 ? -18.447 0.352 17.647 1.00 92.50 80 SER A C 1
ATOM 650 O O . SER A 1 80 ? -18.022 0.126 18.782 1.00 92.50 80 SER A O 1
ATOM 652 N N . GLY A 1 81 ? -19.591 1.004 17.425 1.00 92.50 81 GLY A N 1
ATOM 653 C CA . GLY A 1 81 ? -20.495 1.459 18.474 1.00 92.50 81 GLY A CA 1
ATOM 654 C C . GLY A 1 81 ? -21.065 0.296 19.280 1.00 92.50 81 GLY A C 1
ATOM 655 O O . GLY A 1 81 ? -21.063 0.354 20.508 1.00 92.50 81 GLY A O 1
ATOM 656 N N . LEU A 1 82 ? -21.472 -0.788 18.614 1.00 95.44 82 LEU A N 1
ATOM 657 C CA . LEU A 1 82 ? -21.981 -1.981 19.289 1.00 95.44 82 LEU A CA 1
ATOM 658 C C . LEU A 1 82 ? -20.900 -2.683 20.130 1.00 95.44 82 LEU A C 1
ATOM 660 O O . LEU A 1 82 ? -21.179 -3.043 21.274 1.00 95.44 82 LEU A O 1
ATOM 664 N N . GLU A 1 83 ? -19.666 -2.822 19.623 1.00 95.81 83 GLU A N 1
ATOM 665 C CA . GLU A 1 83 ? -18.534 -3.336 20.421 1.00 95.81 83 GLU A CA 1
ATOM 666 C C . GLU A 1 83 ? -18.315 -2.488 21.689 1.00 95.81 83 GLU A C 1
ATOM 668 O O . GLU A 1 83 ? -18.123 -3.027 22.781 1.00 95.81 83 GLU A O 1
ATOM 673 N N . MET A 1 84 ? -18.392 -1.159 21.561 1.00 95.31 84 MET A N 1
ATOM 674 C CA . MET A 1 84 ? -18.224 -0.234 22.683 1.00 95.31 84 MET A CA 1
ATOM 675 C C . MET A 1 84 ? -19.362 -0.355 23.708 1.00 95.31 84 MET A C 1
ATOM 677 O O . MET A 1 84 ? -19.119 -0.329 24.916 1.00 95.31 84 MET A O 1
ATOM 681 N N . CYS A 1 85 ? -20.607 -0.524 23.251 1.00 94.94 85 CYS A N 1
ATOM 682 C CA . CYS A 1 85 ? -21.742 -0.778 24.137 1.00 94.94 85 CYS A CA 1
ATOM 683 C C . CYS A 1 85 ? -21.576 -2.090 24.905 1.00 94.94 85 CYS A C 1
ATOM 685 O O . CYS A 1 85 ? -21.774 -2.111 26.117 1.00 94.94 85 CYS A O 1
ATOM 687 N N . LEU A 1 86 ? -21.166 -3.167 24.230 1.00 95.69 86 LEU A N 1
ATOM 688 C CA . LEU A 1 86 ? -20.920 -4.460 24.870 1.00 95.69 86 LEU A CA 1
ATOM 689 C C . LEU A 1 86 ? -19.853 -4.366 25.961 1.00 95.69 86 LEU A C 1
ATOM 691 O O . LEU A 1 86 ? -20.054 -4.887 27.054 1.00 95.69 86 LEU A O 1
ATOM 695 N N . LEU A 1 87 ? -18.759 -3.643 25.711 1.00 95.44 87 LEU A N 1
ATOM 696 C CA . LEU A 1 87 ? -17.720 -3.410 26.715 1.00 95.44 87 LEU A CA 1
ATOM 697 C C . LEU A 1 87 ? -18.250 -2.638 27.939 1.00 95.44 87 LEU A C 1
ATOM 699 O O . LEU A 1 87 ? -17.915 -2.954 29.084 1.00 95.44 87 LEU A O 1
ATOM 703 N N . LYS A 1 88 ? -19.112 -1.642 27.712 1.00 94.12 88 LYS A N 1
ATOM 704 C CA . LYS A 1 88 ? -19.743 -0.854 28.783 1.00 94.12 88 LYS A CA 1
ATOM 705 C C . LYS A 1 88 ? -20.738 -1.652 29.618 1.00 94.12 88 LYS A C 1
ATOM 707 O O . LYS A 1 88 ? -20.883 -1.366 30.805 1.00 94.12 88 LYS A O 1
ATOM 712 N N . LEU A 1 89 ? -21.397 -2.632 29.008 1.00 94.81 89 LEU A N 1
ATOM 713 C CA . LEU A 1 89 ? -22.368 -3.517 29.652 1.00 94.81 89 LEU A CA 1
ATOM 714 C C . LEU A 1 89 ? -21.725 -4.781 30.244 1.00 94.81 89 LEU A C 1
ATOM 716 O O . LEU A 1 89 ? -22.379 -5.503 30.990 1.00 94.81 89 LEU A O 1
ATOM 720 N N . ALA A 1 90 ? -20.455 -5.058 29.935 1.00 94.50 90 ALA A N 1
ATOM 721 C CA . ALA A 1 90 ? -19.772 -6.247 30.422 1.00 94.50 90 ALA A CA 1
ATOM 722 C C . ALA A 1 90 ? -19.667 -6.246 31.962 1.00 94.50 90 ALA A C 1
ATOM 724 O O . ALA A 1 90 ? -19.260 -5.229 32.554 1.00 94.50 90 ALA A O 1
ATOM 725 N N . PRO A 1 91 ? -19.976 -7.379 32.624 1.00 93.25 91 PRO A N 1
ATOM 726 C CA . PRO A 1 91 ? -19.881 -7.493 34.072 1.00 93.25 91 PRO A CA 1
ATOM 727 C C . PRO A 1 91 ? -18.424 -7.364 34.526 1.00 93.25 91 PRO A C 1
ATOM 729 O O . PRO A 1 91 ? -17.501 -7.821 33.849 1.00 93.25 91 PRO A O 1
ATOM 732 N N . GLY A 1 92 ? -18.211 -6.781 35.711 1.00 90.56 92 GLY A N 1
ATOM 733 C CA . GLY A 1 92 ? -16.866 -6.528 36.248 1.00 90.56 92 GLY A CA 1
ATOM 734 C C . GLY A 1 92 ? -15.988 -7.783 36.317 1.00 90.56 92 GLY A C 1
ATOM 735 O O . GLY A 1 92 ? -14.800 -7.716 36.017 1.00 90.56 92 GLY A O 1
ATOM 736 N N . ALA A 1 93 ? -16.589 -8.940 36.610 1.00 91.00 93 ALA A N 1
ATOM 737 C CA . ALA A 1 93 ? -15.897 -10.228 36.668 1.00 91.00 93 ALA A CA 1
ATOM 738 C C . ALA A 1 93 ? -15.384 -10.731 35.303 1.00 91.00 93 ALA A C 1
ATOM 740 O O . ALA A 1 93 ? -14.422 -11.495 35.259 1.00 91.00 93 ALA A O 1
ATOM 741 N N . ALA A 1 94 ? -15.993 -10.310 34.188 1.00 91.94 94 ALA A N 1
ATOM 742 C CA . ALA A 1 94 ? -15.571 -10.702 32.842 1.00 91.94 94 ALA A CA 1
ATOM 743 C C . ALA A 1 94 ? -14.486 -9.781 32.260 1.00 91.94 94 ALA A C 1
ATOM 745 O O . ALA A 1 94 ? -13.778 -10.180 31.333 1.00 91.94 94 ALA A O 1
ATOM 746 N N . LEU A 1 95 ? -14.325 -8.566 32.803 1.00 92.81 95 LEU A N 1
ATOM 747 C CA . LEU A 1 95 ? -13.374 -7.575 32.288 1.00 92.81 95 LEU A CA 1
ATOM 748 C C . LEU A 1 95 ? -11.923 -8.084 32.214 1.00 92.81 95 LEU A C 1
ATOM 750 O O . LEU A 1 95 ? -11.290 -7.811 31.197 1.00 92.81 95 LEU A O 1
ATOM 754 N N . PRO A 1 96 ? -11.377 -8.845 33.187 1.00 91.25 96 PRO A N 1
ATOM 755 C CA . PRO A 1 96 ? -10.004 -9.351 33.085 1.00 91.25 96 PRO A CA 1
ATOM 756 C C . PRO A 1 96 ? -9.794 -10.298 31.894 1.00 91.25 96 PRO A C 1
ATOM 758 O O . PRO A 1 96 ? -8.780 -10.220 31.199 1.00 91.25 96 PRO A O 1
ATOM 761 N N . TYR A 1 97 ? -10.775 -11.161 31.612 1.00 91.88 97 TYR A N 1
ATOM 762 C CA . TYR A 1 97 ? -10.728 -12.077 30.468 1.00 91.88 97 TYR A CA 1
ATOM 763 C C . TYR A 1 97 ? -10.862 -11.323 29.145 1.00 91.88 97 TYR A C 1
ATOM 765 O O . TYR A 1 97 ? -10.089 -11.556 28.212 1.00 91.88 97 TYR A O 1
ATOM 773 N N . LEU A 1 98 ? -11.794 -10.366 29.086 1.00 92.25 98 LEU A N 1
ATOM 774 C CA . LEU A 1 98 ? -11.941 -9.476 27.937 1.00 92.25 98 LEU A CA 1
ATOM 775 C C . LEU A 1 98 ? -10.653 -8.695 27.687 1.00 92.25 98 LEU A C 1
ATOM 777 O O . LEU A 1 98 ? -10.218 -8.620 26.542 1.00 92.25 98 LEU A O 1
ATOM 781 N N . ALA A 1 99 ? -9.996 -8.209 28.739 1.00 92.19 99 ALA A N 1
ATOM 782 C CA . ALA A 1 99 ? -8.738 -7.491 28.629 1.00 92.19 99 ALA A CA 1
ATOM 783 C C . ALA A 1 99 ? -7.627 -8.331 28.011 1.00 92.19 99 ALA A C 1
ATOM 785 O O . ALA A 1 99 ? -6.937 -7.859 27.111 1.00 92.19 99 ALA A O 1
ATOM 786 N N . CYS A 1 100 ? -7.482 -9.585 28.442 1.00 90.94 100 CYS A N 1
ATOM 787 C CA . CYS A 1 100 ? -6.523 -10.505 27.841 1.00 90.94 100 CYS A CA 1
ATOM 788 C C . CYS A 1 100 ? -6.811 -10.709 26.343 1.00 90.94 100 CYS A C 1
ATOM 790 O O . CYS A 1 100 ? -5.922 -10.526 25.511 1.00 90.94 100 CYS A O 1
ATOM 792 N N . SER A 1 101 ? -8.068 -10.994 25.989 1.00 93.38 101 SER A N 1
ATOM 793 C CA . SER A 1 101 ? -8.459 -11.229 24.593 1.00 93.38 101 SER A CA 1
ATOM 794 C C . SER A 1 101 ? -8.321 -9.988 23.701 1.00 93.38 101 SER A C 1
ATOM 796 O O . SER A 1 101 ? -7.878 -10.090 22.557 1.00 93.38 101 SER A O 1
ATOM 798 N N . LEU A 1 102 ? -8.669 -8.803 24.217 1.00 92.81 102 LEU A N 1
ATOM 799 C CA . LEU A 1 102 ? -8.636 -7.556 23.463 1.00 92.81 102 LEU A CA 1
ATOM 800 C C . LEU A 1 102 ? -7.199 -7.091 23.251 1.00 92.81 102 LEU A C 1
ATOM 802 O O . LEU A 1 102 ? -6.880 -6.653 22.153 1.00 92.81 102 LEU A O 1
ATOM 806 N N . ARG A 1 103 ? -6.324 -7.240 24.253 1.00 91.62 103 ARG A N 1
ATOM 807 C CA . ARG A 1 103 ? -4.892 -6.940 24.114 1.00 91.62 103 ARG A CA 1
ATOM 808 C C . ARG A 1 103 ? -4.213 -7.871 23.114 1.00 91.62 103 ARG A C 1
ATOM 810 O O . ARG A 1 103 ? -3.473 -7.378 22.274 1.00 91.62 103 ARG A O 1
ATOM 817 N N . ALA A 1 104 ? -4.528 -9.169 23.130 1.00 90.88 104 ALA A N 1
ATOM 818 C CA . ALA A 1 104 ? -4.024 -10.108 22.124 1.00 90.88 104 ALA A CA 1
ATOM 819 C C . ALA A 1 104 ? -4.472 -9.710 20.704 1.00 90.88 104 ALA A C 1
ATOM 821 O O . ALA A 1 104 ? -3.646 -9.531 19.816 1.00 90.88 104 ALA A O 1
ATOM 822 N N . ARG A 1 105 ? -5.772 -9.439 20.510 1.00 91.44 105 ARG A N 1
ATOM 823 C CA . ARG A 1 105 ? -6.295 -8.932 19.227 1.00 91.44 105 ARG A CA 1
ATOM 824 C C . ARG A 1 105 ? -5.657 -7.610 18.809 1.00 91.44 105 ARG A C 1
ATOM 826 O O . ARG A 1 105 ? -5.446 -7.371 17.625 1.00 91.44 105 ARG A O 1
ATOM 833 N N . TYR A 1 106 ? -5.422 -6.722 19.766 1.00 89.81 106 TYR A N 1
ATOM 834 C CA . TYR A 1 106 ? -4.799 -5.435 19.516 1.00 89.81 106 TYR A CA 1
ATOM 835 C C . TYR A 1 106 ? -3.351 -5.619 19.052 1.00 89.81 106 TYR A C 1
ATOM 837 O O . TYR A 1 106 ? -2.958 -5.021 18.057 1.00 89.81 106 TYR A O 1
ATOM 845 N N . GLN A 1 107 ? -2.591 -6.497 19.708 1.00 88.50 107 GLN A N 1
ATOM 846 C CA . GLN A 1 107 ? -1.229 -6.867 19.326 1.00 88.50 107 GLN A CA 1
ATOM 847 C C . GLN A 1 107 ? -1.170 -7.477 17.917 1.00 88.50 107 GLN A C 1
ATOM 849 O O . GLN A 1 107 ? -0.273 -7.135 17.146 1.00 88.50 107 GLN A O 1
ATOM 854 N N . ASP A 1 108 ? -2.151 -8.304 17.547 1.00 88.69 108 ASP A N 1
ATOM 855 C CA . ASP A 1 108 ? -2.265 -8.854 16.191 1.00 88.69 108 ASP A CA 1
ATOM 856 C C . ASP A 1 108 ? -2.508 -7.762 15.135 1.00 88.69 108 ASP A C 1
ATOM 858 O O . ASP A 1 108 ? -1.981 -7.834 14.026 1.00 88.69 108 ASP A O 1
ATOM 862 N N . VAL A 1 109 ? -3.307 -6.739 15.466 1.00 86.94 109 VAL A N 1
ATOM 863 C CA . VAL A 1 109 ? -3.681 -5.658 14.536 1.00 86.94 109 VAL A CA 1
ATOM 864 C C . VAL A 1 109 ? -2.614 -4.561 14.450 1.00 86.94 109 VAL A C 1
ATOM 866 O O . VAL A 1 109 ? -2.355 -4.049 13.362 1.00 86.94 109 VAL A O 1
ATOM 869 N N . ALA A 1 110 ? -2.022 -4.169 15.577 1.00 85.19 110 ALA A N 1
ATOM 870 C CA . ALA A 1 110 ? -1.043 -3.086 15.664 1.00 85.19 110 ALA A CA 1
ATOM 871 C C . ALA A 1 110 ? 0.394 -3.548 15.357 1.00 85.19 110 ALA A C 1
ATOM 873 O O . ALA A 1 110 ? 1.223 -2.733 14.954 1.00 85.19 110 ALA A O 1
ATOM 874 N N . GLY A 1 111 ? 0.683 -4.843 15.519 1.00 86.31 111 GLY A N 1
ATOM 875 C CA . GLY A 1 111 ? 2.029 -5.404 15.437 1.00 86.31 111 GLY A CA 1
ATOM 876 C C . GLY A 1 111 ? 2.753 -5.393 16.788 1.00 86.31 111 GLY A C 1
ATOM 877 O O . GLY A 1 111 ? 2.503 -4.548 17.649 1.00 86.31 111 GLY A O 1
ATOM 878 N N . HIS A 1 112 ? 3.675 -6.345 16.966 1.00 84.00 112 HIS A N 1
ATOM 879 C CA . HIS A 1 112 ? 4.401 -6.542 18.227 1.00 84.00 112 HIS A CA 1
ATOM 880 C C . HIS A 1 112 ? 5.269 -5.329 18.590 1.00 84.00 112 HIS A C 1
ATOM 882 O O . HIS A 1 112 ? 5.164 -4.818 19.699 1.00 84.00 112 HIS A O 1
ATOM 888 N N . ASP A 1 113 ? 6.031 -4.798 17.629 1.00 80.44 113 ASP A N 1
ATOM 889 C CA . ASP A 1 113 ? 6.941 -3.669 17.864 1.00 80.44 113 ASP A CA 1
ATOM 890 C C . ASP A 1 113 ? 6.210 -2.425 18.388 1.00 80.44 113 ASP A C 1
ATOM 892 O O . ASP A 1 113 ? 6.701 -1.727 19.276 1.00 80.44 113 ASP A O 1
ATOM 896 N N . TRP A 1 114 ? 5.021 -2.142 17.849 1.00 76.31 114 TRP A N 1
ATOM 897 C CA . TRP A 1 114 ? 4.222 -0.992 18.266 1.00 76.31 114 TRP A CA 1
ATOM 898 C C . TRP A 1 114 ? 3.641 -1.203 19.666 1.00 76.31 114 TRP A C 1
ATOM 900 O O . TRP A 1 114 ? 3.634 -0.281 20.485 1.00 76.31 114 TRP A O 1
ATOM 910 N N . TYR A 1 115 ? 3.174 -2.420 19.949 1.00 80.69 115 TYR A N 1
ATOM 911 C CA . TYR A 1 115 ? 2.644 -2.787 21.257 1.00 80.69 115 TYR A CA 1
ATOM 912 C C . TYR A 1 115 ? 3.708 -2.659 22.358 1.00 80.69 115 TYR A C 1
ATOM 914 O O . TYR A 1 115 ? 3.441 -2.068 23.408 1.00 80.69 115 TYR A O 1
ATOM 922 N N . ASP A 1 116 ? 4.927 -3.126 22.081 1.00 80.62 116 ASP A N 1
ATOM 923 C CA . ASP A 1 116 ? 6.059 -3.066 23.007 1.00 80.62 116 ASP A CA 1
ATOM 924 C C . ASP A 1 116 ? 6.513 -1.621 23.267 1.00 80.62 116 ASP A C 1
ATOM 926 O O . ASP A 1 116 ? 6.742 -1.234 24.415 1.00 80.62 116 ASP A O 1
ATOM 930 N N . GLN A 1 117 ? 6.581 -0.787 22.222 1.00 77.69 117 GLN A N 1
ATOM 931 C CA . GLN A 1 117 ? 7.011 0.614 22.327 1.00 77.69 117 GLN A CA 1
ATOM 932 C C . GLN A 1 117 ? 6.054 1.496 23.138 1.00 77.69 117 GLN A C 1
ATOM 934 O O . GLN A 1 117 ? 6.503 2.434 23.796 1.00 77.69 117 GLN A O 1
ATOM 939 N N . ASN A 1 118 ? 4.748 1.217 23.108 1.00 70.62 118 ASN A N 1
ATOM 940 C CA . ASN A 1 118 ? 3.750 2.036 23.806 1.00 70.62 118 ASN A CA 1
ATOM 941 C C . ASN A 1 118 ? 3.499 1.601 25.256 1.00 70.62 118 ASN A C 1
ATOM 943 O O . ASN A 1 118 ? 2.668 2.200 25.935 1.00 70.62 118 ASN A O 1
ATOM 947 N N . GLY A 1 119 ? 4.199 0.576 25.754 1.00 66.12 119 GLY A N 1
ATOM 948 C CA . GLY A 1 119 ? 4.113 0.177 27.161 1.00 66.12 119 GLY A CA 1
ATOM 949 C C . GLY A 1 119 ? 2.732 -0.333 27.599 1.00 66.12 119 GLY A C 1
ATOM 950 O O . GLY A 1 119 ? 2.489 -0.471 28.797 1.00 66.12 119 GLY A O 1
ATOM 951 N N . LEU A 1 120 ? 1.848 -0.678 26.653 1.00 66.81 120 LEU A N 1
ATOM 952 C CA . LEU A 1 120 ? 0.509 -1.244 26.907 1.00 66.81 120 LEU A CA 1
ATOM 953 C C . LEU A 1 120 ? 0.559 -2.626 27.596 1.00 66.81 120 LEU A C 1
ATOM 955 O O . LEU A 1 120 ? -0.457 -3.146 28.053 1.00 66.81 120 LEU A O 1
ATOM 959 N N . MET A 1 121 ? 1.760 -3.201 27.716 1.00 56.78 121 MET A N 1
ATOM 960 C CA . MET A 1 121 ? 2.086 -4.417 28.465 1.00 56.78 121 MET A CA 1
ATOM 961 C C . MET A 1 121 ? 1.795 -4.336 29.971 1.00 56.78 121 MET A C 1
ATOM 963 O O . MET A 1 121 ? 1.626 -5.382 30.600 1.00 56.78 121 MET A O 1
ATOM 967 N N . ALA A 1 122 ? 1.774 -3.143 30.578 1.00 63.00 122 ALA A N 1
ATOM 968 C CA . ALA A 1 122 ? 1.598 -2.996 32.022 1.00 63.00 122 ALA A CA 1
ATOM 969 C C . ALA A 1 122 ? 0.184 -2.491 32.351 1.00 63.00 122 ALA A C 1
ATOM 971 O O . ALA A 1 122 ? -0.081 -1.297 32.214 1.00 63.00 122 ALA A O 1
ATOM 972 N N . PRO A 1 123 ? -0.729 -3.362 32.829 1.00 64.06 123 PRO A N 1
ATOM 973 C CA . PRO A 1 123 ? -2.014 -2.912 33.338 1.00 64.06 123 PRO A CA 1
ATOM 974 C C . PRO A 1 123 ? -1.780 -1.869 34.443 1.00 64.06 123 PRO A C 1
ATOM 976 O O . PRO A 1 123 ? -0.961 -2.129 35.336 1.00 64.06 123 PRO A O 1
ATOM 979 N N . PRO A 1 124 ? -2.522 -0.745 34.468 1.00 61.06 124 PRO A N 1
ATOM 980 C CA . PRO A 1 124 ? -2.447 0.233 35.564 1.00 61.06 124 PRO A CA 1
ATOM 981 C C . PRO A 1 124 ? -2.748 -0.395 36.943 1.00 61.06 124 PRO A C 1
ATOM 983 O O . PRO A 1 124 ? -2.401 0.153 37.986 1.00 61.06 124 PRO A O 1
ATOM 986 N N . GLU A 1 125 ? -3.340 -1.591 36.939 1.00 56.50 125 GLU A N 1
ATOM 987 C CA . GLU A 1 125 ? -3.647 -2.462 38.073 1.00 56.50 125 GLU A CA 1
ATOM 988 C C . GLU A 1 125 ? -2.452 -2.835 38.966 1.00 56.50 125 GLU A C 1
ATOM 990 O O . GLU A 1 125 ? -2.648 -3.078 40.154 1.00 56.50 125 GLU A O 1
ATOM 995 N N . ARG A 1 126 ? -1.218 -2.897 38.441 1.00 58.22 126 ARG A N 1
ATOM 996 C CA . ARG A 1 126 ? -0.072 -3.424 39.215 1.00 58.22 126 ARG A CA 1
ATOM 997 C C . ARG A 1 126 ? 0.469 -2.477 40.293 1.00 58.22 126 ARG A C 1
ATOM 999 O O . ARG A 1 126 ? 1.285 -2.915 41.099 1.00 58.22 126 ARG A O 1
ATOM 1006 N N . ALA A 1 127 ? 0.051 -1.210 40.321 1.00 56.00 127 ALA A N 1
ATOM 1007 C CA . ALA A 1 127 ? 0.732 -0.183 41.112 1.00 56.00 127 ALA A CA 1
ATOM 1008 C C . ALA A 1 127 ? 0.013 0.262 42.402 1.00 56.00 127 ALA A C 1
ATOM 1010 O O . ALA A 1 127 ? 0.647 0.916 43.227 1.00 56.00 127 ALA A O 1
ATOM 1011 N N . VAL A 1 128 ? -1.278 -0.046 42.611 1.00 63.44 128 VAL A N 1
ATOM 1012 C CA . VAL A 1 128 ? -2.058 0.564 43.712 1.00 63.44 128 VAL A CA 1
ATOM 1013 C C . VAL A 1 128 ? -3.077 -0.408 44.323 1.00 63.44 128 VAL A C 1
ATOM 1015 O O . VAL A 1 128 ? -3.793 -1.107 43.609 1.00 63.44 128 VAL A O 1
ATOM 1018 N N . THR A 1 129 ? -3.200 -0.412 45.656 1.00 75.88 129 THR A N 1
ATOM 1019 C CA . THR A 1 129 ? -4.292 -1.064 46.402 1.00 75.88 129 THR A CA 1
ATOM 1020 C C . THR A 1 129 ? -5.615 -0.333 46.145 1.00 75.88 129 THR A C 1
ATOM 1022 O O . THR A 1 129 ? -5.987 0.582 46.879 1.00 75.88 129 THR A O 1
ATOM 1025 N N . LEU A 1 130 ? -6.290 -0.687 45.055 1.00 80.44 130 LEU A N 1
ATOM 1026 C CA . LEU A 1 130 ? -7.558 -0.093 44.624 1.00 80.44 130 LEU A CA 1
ATOM 1027 C C . LEU A 1 130 ? -8.738 -0.984 45.018 1.00 80.44 130 LEU A C 1
ATOM 1029 O O . LEU A 1 130 ? -8.634 -2.209 44.911 1.00 80.44 130 LEU A O 1
ATOM 1033 N N . ASP A 1 131 ? -9.852 -0.352 45.401 1.00 87.94 131 ASP A N 1
ATOM 1034 C CA . ASP A 1 131 ? -11.167 -0.994 45.523 1.00 87.94 131 ASP A CA 1
ATOM 1035 C C . ASP A 1 131 ? -11.565 -1.683 44.205 1.00 87.94 131 ASP A C 1
ATOM 1037 O O . ASP A 1 131 ? -11.220 -1.211 43.116 1.00 87.94 131 ASP A O 1
ATOM 1041 N N . ASP A 1 132 ? -12.301 -2.790 44.293 1.00 85.75 132 ASP A N 1
ATOM 1042 C CA . ASP A 1 132 ? -12.649 -3.633 43.147 1.00 85.75 132 ASP A CA 1
ATOM 1043 C C . ASP A 1 132 ? -13.526 -2.881 42.131 1.00 85.75 132 ASP A C 1
ATOM 1045 O O . ASP A 1 132 ? -13.356 -3.045 40.920 1.00 85.75 132 ASP A O 1
ATOM 1049 N N . ALA A 1 133 ? -14.402 -1.980 42.593 1.00 87.50 133 ALA A N 1
ATOM 1050 C CA . ALA A 1 133 ? -15.199 -1.128 41.710 1.00 87.50 133 ALA A CA 1
ATOM 1051 C C . ALA A 1 133 ? -14.329 -0.116 40.944 1.00 87.50 133 ALA A C 1
ATOM 1053 O O . ALA A 1 133 ? -14.504 0.084 39.738 1.00 87.50 133 ALA A O 1
ATOM 1054 N N . MET A 1 134 ? -13.353 0.501 41.621 1.00 87.81 134 MET A N 1
ATOM 1055 C CA . MET A 1 134 ? -12.431 1.447 40.988 1.00 87.81 134 MET A CA 1
ATOM 1056 C C . MET A 1 134 ? -11.501 0.740 39.998 1.00 87.81 134 MET A C 1
ATOM 1058 O O . MET A 1 134 ? -11.266 1.251 38.902 1.00 87.81 134 MET A O 1
ATOM 1062 N N . ARG A 1 135 ? -11.045 -0.469 40.340 1.00 85.94 135 ARG A N 1
ATOM 1063 C CA . ARG A 1 135 ? -10.263 -1.340 39.457 1.00 85.94 135 ARG A CA 1
ATOM 1064 C C . ARG A 1 135 ? -11.034 -1.695 38.186 1.00 85.94 135 ARG A C 1
ATOM 1066 O O . ARG A 1 135 ? -10.513 -1.509 37.090 1.00 85.94 135 ARG A O 1
ATOM 1073 N N . ALA A 1 136 ? -12.292 -2.117 38.319 1.00 88.75 136 ALA A N 1
ATOM 1074 C CA . ALA A 1 136 ? -13.149 -2.426 37.176 1.00 88.75 136 ALA A CA 1
ATOM 1075 C C . ALA A 1 136 ? -13.379 -1.205 36.267 1.00 88.75 136 ALA A C 1
ATOM 1077 O O . ALA A 1 136 ? -13.383 -1.337 35.044 1.00 88.75 136 ALA A O 1
ATOM 1078 N N . ASN A 1 137 ? -13.533 -0.008 36.840 1.00 89.38 137 ASN A N 1
ATOM 1079 C CA . ASN A 1 137 ? -13.703 1.223 36.065 1.00 89.38 137 ASN A CA 1
ATOM 1080 C C . ASN A 1 137 ? -12.428 1.632 35.317 1.00 89.38 137 ASN A C 1
ATOM 1082 O O . ASN A 1 137 ? -12.510 1.989 34.143 1.00 89.38 137 ASN A O 1
ATOM 1086 N N . LEU A 1 138 ? -11.260 1.536 35.960 1.00 89.75 138 LEU A N 1
ATOM 1087 C CA . LEU A 1 138 ? -9.971 1.794 35.309 1.00 89.75 138 LEU A CA 1
ATOM 1088 C C . LEU A 1 138 ? -9.707 0.801 34.178 1.00 89.75 138 LEU A C 1
ATOM 1090 O O . LEU A 1 138 ? -9.304 1.205 33.090 1.00 89.75 138 LEU A O 1
ATOM 1094 N N . LEU A 1 139 ? -9.985 -0.484 34.410 1.00 90.38 139 LEU A N 1
ATOM 1095 C CA . LEU A 1 139 ? -9.837 -1.511 33.387 1.00 90.38 139 LEU A CA 1
ATOM 1096 C C . LEU A 1 139 ? -10.791 -1.264 32.217 1.00 90.38 139 LEU A C 1
ATOM 1098 O O . LEU A 1 139 ? -10.386 -1.363 31.067 1.00 90.38 139 LEU A O 1
ATOM 1102 N N . ARG A 1 140 ? -12.043 -0.880 32.485 1.00 92.25 140 ARG A N 1
ATOM 1103 C CA . ARG A 1 140 ? -12.990 -0.531 31.421 1.00 92.25 140 ARG A CA 1
ATOM 1104 C C . ARG A 1 140 ? -12.497 0.661 30.600 1.00 92.25 140 ARG A C 1
ATOM 1106 O O . ARG A 1 140 ? -12.515 0.573 29.381 1.00 92.25 140 ARG A O 1
ATOM 1113 N N . ALA A 1 141 ? -12.003 1.722 31.239 1.00 91.25 141 ALA A N 1
ATOM 1114 C CA . ALA A 1 141 ? -11.451 2.882 30.539 1.00 91.25 141 ALA A CA 1
ATOM 1115 C C . ALA A 1 141 ? -10.241 2.520 29.652 1.00 91.25 141 ALA A C 1
ATOM 1117 O O . ALA A 1 141 ? -10.152 2.985 28.517 1.00 91.25 141 ALA A O 1
ATOM 1118 N N . ASP A 1 142 ? -9.349 1.649 30.136 1.00 90.62 142 ASP A N 1
ATOM 1119 C CA . ASP A 1 142 ? -8.219 1.124 29.354 1.00 90.62 142 ASP A CA 1
ATOM 1120 C C . ASP A 1 142 ? -8.697 0.350 28.114 1.00 90.62 142 ASP A C 1
ATOM 1122 O O . ASP A 1 142 ? -8.243 0.587 26.994 1.00 90.62 142 ASP A O 1
ATOM 1126 N N . LEU A 1 143 ? -9.686 -0.529 28.289 1.00 92.88 143 LEU A N 1
ATOM 1127 C CA . LEU A 1 143 ? -10.261 -1.292 27.183 1.00 92.88 143 LEU A CA 1
ATOM 1128 C C . LEU A 1 143 ? -11.014 -0.414 26.182 1.00 92.88 143 LEU A C 1
ATOM 1130 O O . LEU A 1 143 ? -10.956 -0.691 24.986 1.00 92.88 143 LEU A O 1
ATOM 1134 N N . GLU A 1 144 ? -11.685 0.647 26.636 1.00 93.31 144 GLU A N 1
ATOM 1135 C CA . GLU A 1 144 ? -12.340 1.614 25.750 1.00 93.31 144 GLU A CA 1
ATOM 1136 C C . GLU A 1 144 ? -11.306 2.325 24.869 1.00 93.31 144 GLU A C 1
ATOM 1138 O O . GLU A 1 144 ? -11.507 2.452 23.659 1.00 93.31 144 GLU A O 1
ATOM 1143 N N . MET A 1 145 ? -10.172 2.724 25.453 1.00 91.25 145 MET A N 1
ATOM 1144 C CA . MET A 1 145 ? -9.065 3.338 24.721 1.00 91.25 145 MET A CA 1
ATOM 1145 C C . MET A 1 145 ? -8.456 2.369 23.695 1.00 91.25 145 MET A C 1
ATOM 1147 O O . MET A 1 145 ? -8.293 2.739 22.532 1.00 91.25 145 MET A O 1
ATOM 1151 N N . LEU A 1 146 ? -8.176 1.122 24.091 1.00 91.19 146 LEU A N 1
ATOM 1152 C CA . LEU A 1 146 ? -7.646 0.085 23.194 1.00 91.19 146 LEU A CA 1
ATOM 1153 C C . LEU A 1 146 ? -8.605 -0.232 22.043 1.00 91.19 146 LEU A C 1
ATOM 1155 O O . LEU A 1 146 ? -8.184 -0.364 20.892 1.00 91.19 146 LEU A O 1
ATOM 1159 N N . LEU A 1 147 ? -9.901 -0.348 22.338 1.00 93.50 147 LEU A N 1
ATOM 1160 C CA . LEU A 1 147 ? -10.926 -0.626 21.338 1.00 93.50 147 LEU A CA 1
ATOM 1161 C C . LEU A 1 147 ? -11.041 0.527 20.334 1.00 93.50 147 LEU A C 1
ATOM 1163 O O . LEU A 1 147 ? -11.031 0.285 19.125 1.00 93.50 147 LEU A O 1
ATOM 1167 N N . ALA A 1 148 ? -11.094 1.770 20.822 1.00 91.38 148 ALA A N 1
ATOM 1168 C CA . ALA A 1 148 ? -11.132 2.960 19.976 1.00 91.38 148 ALA A CA 1
ATOM 1169 C C . ALA A 1 148 ? -9.895 3.046 19.068 1.00 91.38 148 ALA A C 1
ATOM 1171 O O . ALA A 1 148 ? -10.007 3.353 17.877 1.00 91.38 148 ALA A O 1
ATOM 1172 N N . ASP A 1 149 ? -8.716 2.720 19.598 1.00 89.25 149 ASP A N 1
ATOM 1173 C CA . ASP A 1 149 ? -7.489 2.744 18.816 1.00 89.25 149 ASP A CA 1
ATOM 1174 C C . ASP A 1 149 ? -7.424 1.616 17.773 1.00 89.25 149 ASP A C 1
ATOM 1176 O O . ASP A 1 149 ? -7.075 1.856 16.616 1.00 89.25 149 ASP A O 1
ATOM 1180 N N . MET A 1 150 ? -7.874 0.405 18.114 1.00 90.06 150 MET A N 1
ATOM 1181 C CA . MET A 1 150 ? -8.007 -0.693 17.149 1.00 90.06 150 MET A CA 1
ATOM 1182 C C . MET A 1 150 ? -8.955 -0.322 15.999 1.00 90.06 150 MET A C 1
ATOM 1184 O O . MET A 1 150 ? -8.677 -0.618 14.835 1.00 90.06 150 MET A O 1
ATOM 1188 N N . GLN A 1 151 ? -10.077 0.334 16.306 1.00 90.12 151 GLN A N 1
ATOM 1189 C CA . GLN A 1 151 ? -11.043 0.797 15.305 1.00 90.12 151 GLN A CA 1
ATOM 1190 C C . GLN A 1 151 ? -10.426 1.862 14.391 1.00 90.12 151 GLN A C 1
ATOM 1192 O O . GLN A 1 151 ? -10.578 1.789 13.168 1.00 90.12 151 GLN A O 1
ATOM 1197 N N . ARG A 1 152 ? -9.647 2.792 14.958 1.00 86.69 152 ARG A N 1
ATOM 1198 C CA . ARG A 1 152 ? -8.857 3.767 14.195 1.00 86.69 152 ARG A CA 1
ATOM 1199 C C . ARG A 1 152 ? -7.871 3.073 13.252 1.00 86.69 152 ARG A C 1
ATOM 1201 O O . ARG A 1 152 ? -7.836 3.406 12.069 1.00 86.69 152 ARG A O 1
ATOM 1208 N N . ILE A 1 153 ? -7.114 2.087 13.737 1.00 86.25 153 ILE A N 1
ATOM 1209 C CA . ILE A 1 153 ? -6.150 1.331 12.922 1.00 86.25 153 ILE A CA 1
ATOM 1210 C C . ILE A 1 153 ? -6.860 0.594 11.779 1.00 86.25 153 ILE A C 1
ATOM 1212 O O . ILE A 1 153 ? -6.443 0.717 10.630 1.00 86.25 153 ILE A O 1
ATOM 1216 N N . ARG A 1 154 ? -7.973 -0.101 12.045 1.00 84.75 154 ARG A N 1
ATOM 1217 C CA . ARG A 1 154 ? -8.777 -0.777 11.005 1.00 84.75 154 ARG A CA 1
ATOM 1218 C C . ARG A 1 154 ? -9.281 0.198 9.935 1.00 84.75 154 ARG A C 1
ATOM 1220 O O . ARG A 1 154 ? -9.189 -0.094 8.739 1.00 84.75 154 ARG A O 1
ATOM 1227 N N . GLY A 1 155 ? -9.768 1.370 10.347 1.00 83.94 155 GLY A N 1
ATOM 1228 C CA . GLY A 1 155 ? -10.181 2.436 9.431 1.00 83.94 155 GLY A CA 1
ATOM 1229 C C . GLY A 1 155 ? -9.034 2.915 8.536 1.00 83.94 155 GLY A C 1
ATOM 1230 O O . GLY A 1 155 ? -9.206 3.068 7.328 1.00 83.94 155 GLY A O 1
ATOM 1231 N N . LEU A 1 156 ? -7.834 3.066 9.097 1.00 83.12 156 LEU A N 1
ATOM 1232 C CA . LEU A 1 156 ? -6.652 3.462 8.331 1.00 83.12 156 LEU A CA 1
ATOM 1233 C C . LEU A 1 156 ? -6.161 2.355 7.388 1.00 83.12 156 LEU A C 1
ATOM 1235 O O . LEU A 1 156 ? -5.802 2.653 6.251 1.00 83.12 156 LEU A O 1
ATOM 1239 N N . ILE A 1 157 ? -6.177 1.086 7.815 1.00 83.38 157 ILE A N 1
ATOM 1240 C CA . ILE A 1 157 ? -5.775 -0.060 6.981 1.00 83.38 157 ILE A CA 1
ATOM 1241 C C . ILE A 1 157 ? -6.652 -0.144 5.730 1.00 83.38 157 ILE A C 1
ATOM 1243 O O . ILE A 1 157 ? -6.137 -0.271 4.621 1.00 83.38 157 ILE A O 1
ATOM 1247 N N . THR A 1 158 ? -7.973 -0.034 5.886 1.00 81.31 158 THR A N 1
ATOM 1248 C CA . THR A 1 158 ? -8.904 -0.104 4.746 1.00 81.31 158 THR A CA 1
ATOM 1249 C C . THR A 1 158 ? -8.720 1.066 3.776 1.00 81.31 158 THR A C 1
ATOM 1251 O O . THR A 1 158 ? -8.673 0.855 2.561 1.00 81.31 158 THR A O 1
ATOM 1254 N N . ALA A 1 159 ? -8.542 2.288 4.290 1.00 80.62 159 ALA A N 1
ATOM 1255 C CA . ALA A 1 159 ? -8.249 3.463 3.470 1.00 80.62 159 ALA A CA 1
ATOM 1256 C C . ALA A 1 159 ? -6.929 3.303 2.695 1.00 80.62 159 ALA A C 1
ATOM 1258 O O . ALA A 1 159 ? -6.881 3.522 1.480 1.00 80.62 159 ALA A O 1
ATOM 1259 N N . ARG A 1 160 ? -5.880 2.842 3.382 1.00 79.62 160 ARG A N 1
ATOM 1260 C CA . ARG A 1 160 ? -4.562 2.568 2.804 1.00 79.62 160 ARG A CA 1
ATOM 1261 C C . ARG A 1 160 ? -4.630 1.508 1.709 1.00 79.62 160 ARG A C 1
ATOM 1263 O O . ARG A 1 160 ? -4.058 1.702 0.639 1.00 79.62 160 ARG A O 1
ATOM 1270 N N . GLU A 1 161 ? -5.332 0.405 1.948 1.00 82.00 161 GLU A N 1
ATOM 1271 C CA . GLU A 1 161 ? -5.440 -0.683 0.977 1.00 82.00 161 GLU A CA 1
ATOM 1272 C C . GLU A 1 161 ? -6.174 -0.234 -0.287 1.00 82.00 161 GLU A C 1
ATOM 1274 O O . GLU A 1 161 ? -5.753 -0.542 -1.403 1.00 82.00 161 GLU A O 1
ATOM 1279 N N . ARG A 1 162 ? -7.222 0.583 -0.139 1.00 82.81 162 ARG A N 1
ATOM 1280 C CA . ARG A 1 162 ? -7.921 1.179 -1.281 1.00 82.81 162 ARG A CA 1
ATOM 1281 C C . ARG A 1 162 ? -6.995 2.061 -2.110 1.00 82.81 162 ARG A C 1
ATOM 1283 O O . ARG A 1 162 ? -6.983 1.941 -3.335 1.00 82.81 162 ARG A O 1
ATOM 1290 N N . GLN A 1 163 ? -6.216 2.920 -1.461 1.00 79.44 163 GLN A N 1
ATOM 1291 C CA . GLN A 1 163 ? -5.260 3.781 -2.149 1.00 79.44 163 GLN A CA 1
ATOM 1292 C C . GLN A 1 163 ? -4.155 2.965 -2.831 1.00 79.44 163 GLN A C 1
ATOM 1294 O O . GLN A 1 163 ? -3.827 3.219 -3.990 1.00 79.44 163 GLN A O 1
ATOM 1299 N N . ARG A 1 164 ? -3.635 1.926 -2.163 1.00 81.38 164 ARG A N 1
ATOM 1300 C CA . ARG A 1 164 ? -2.669 0.983 -2.744 1.00 81.38 164 ARG A CA 1
ATOM 1301 C C . ARG A 1 164 ? -3.237 0.307 -3.981 1.00 81.38 164 ARG A C 1
ATOM 1303 O O . ARG A 1 164 ? -2.548 0.230 -4.997 1.00 81.38 164 ARG A O 1
ATOM 1310 N N . ASN A 1 165 ? -4.480 -0.157 -3.915 1.00 86.12 165 ASN A N 1
ATOM 1311 C CA . ASN A 1 165 ? -5.135 -0.804 -5.040 1.00 86.12 165 ASN A CA 1
ATOM 1312 C C . ASN A 1 165 ? -5.317 0.181 -6.204 1.00 86.12 165 ASN A C 1
ATOM 1314 O O . ASN A 1 165 ? -4.956 -0.134 -7.331 1.00 86.12 165 ASN A O 1
ATOM 1318 N N . GLN A 1 166 ? -5.762 1.413 -5.937 1.00 84.69 166 GLN A N 1
ATOM 1319 C CA . GLN A 1 166 ? -5.891 2.453 -6.964 1.00 84.69 166 GLN A CA 1
ATOM 1320 C C . GLN A 1 166 ? -4.559 2.775 -7.646 1.00 84.69 166 GLN A C 1
ATOM 1322 O O . GLN A 1 166 ? -4.490 2.809 -8.872 1.00 84.69 166 GLN A O 1
ATOM 1327 N N . VAL A 1 167 ? -3.493 2.969 -6.869 1.00 82.69 167 VAL A N 1
ATOM 1328 C CA . VAL A 1 167 ? -2.159 3.256 -7.409 1.00 82.69 167 VAL A CA 1
ATOM 1329 C C . VAL A 1 167 ? -1.603 2.059 -8.184 1.00 82.69 167 VAL A C 1
ATOM 1331 O O . VAL A 1 167 ? -1.003 2.238 -9.242 1.00 82.69 167 VAL A O 1
ATOM 1334 N N . THR A 1 168 ? -1.826 0.838 -7.698 1.00 85.56 168 THR A N 1
ATOM 1335 C CA . THR A 1 168 ? -1.384 -0.395 -8.367 1.00 85.56 168 THR A CA 1
ATOM 1336 C C . THR A 1 168 ? -2.123 -0.595 -9.690 1.00 85.56 168 THR A C 1
ATOM 1338 O O . THR A 1 168 ? -1.495 -0.868 -10.712 1.00 85.56 168 THR A O 1
ATOM 1341 N N . VAL A 1 169 ? -3.443 -0.399 -9.710 1.00 88.12 169 VAL A N 1
ATOM 1342 C CA . VAL A 1 169 ? -4.256 -0.434 -10.935 1.00 88.12 169 VAL A CA 1
ATOM 1343 C C . VAL A 1 169 ? -3.802 0.656 -11.905 1.00 88.12 169 VAL A C 1
ATOM 1345 O O . VAL A 1 169 ? -3.565 0.374 -13.074 1.00 88.12 169 VAL A O 1
ATOM 1348 N N . LEU A 1 170 ? -3.589 1.887 -11.436 1.00 87.69 170 LEU A N 1
ATOM 1349 C CA . LEU A 1 170 ? -3.113 2.972 -12.293 1.00 87.69 170 LEU A CA 1
ATOM 1350 C C . LEU A 1 170 ? -1.726 2.673 -12.882 1.00 87.69 170 LEU A C 1
ATOM 1352 O O . LEU A 1 170 ? -1.518 2.836 -14.082 1.00 87.69 170 LEU A O 1
ATOM 1356 N N . GLY A 1 171 ? -0.785 2.204 -12.060 1.00 84.88 171 GLY A N 1
ATOM 1357 C CA . GLY A 1 171 ? 0.565 1.858 -12.499 1.00 84.88 171 GLY A CA 1
ATOM 1358 C C . GLY A 1 171 ? 0.594 0.673 -13.468 1.00 84.88 171 GLY A C 1
ATOM 1359 O O . GLY A 1 171 ? 1.331 0.708 -14.451 1.00 84.88 171 GLY A O 1
ATOM 1360 N N . THR A 1 172 ? -0.240 -0.348 -13.247 1.00 85.06 172 THR A N 1
ATOM 1361 C CA . THR A 1 172 ? -0.374 -1.488 -14.173 1.00 85.06 172 THR A CA 1
ATOM 1362 C C . THR A 1 172 ? -1.008 -1.075 -15.499 1.00 85.06 172 THR A C 1
ATOM 1364 O O . THR A 1 172 ? -0.503 -1.464 -16.552 1.00 85.06 172 THR A O 1
ATOM 1367 N N . VAL A 1 173 ? -2.039 -0.224 -15.481 1.00 90.25 173 VAL A N 1
ATOM 1368 C CA . VAL A 1 173 ? -2.632 0.358 -16.696 1.00 90.25 173 VAL A CA 1
ATOM 1369 C C . VAL A 1 173 ? -1.609 1.212 -17.449 1.00 90.25 173 VAL A C 1
ATOM 1371 O O . VAL A 1 173 ? -1.483 1.073 -18.663 1.00 90.25 173 VAL A O 1
ATOM 1374 N N . ALA A 1 174 ? -0.833 2.046 -16.752 1.00 87.94 174 ALA A N 1
ATOM 1375 C CA . ALA A 1 174 ? 0.213 2.863 -17.366 1.00 87.94 174 ALA A CA 1
ATOM 1376 C C . ALA A 1 174 ? 1.316 2.004 -18.010 1.00 87.94 174 ALA A C 1
ATOM 1378 O O . ALA A 1 174 ? 1.725 2.272 -19.140 1.00 87.94 174 ALA A O 1
ATOM 1379 N N . ALA A 1 175 ? 1.760 0.938 -17.336 1.00 83.19 175 ALA A N 1
ATOM 1380 C CA . ALA A 1 175 ? 2.734 -0.003 -17.886 1.00 83.19 175 ALA A CA 1
ATOM 1381 C C . ALA A 1 175 ? 2.186 -0.750 -19.117 1.00 83.19 175 ALA A C 1
ATOM 1383 O O . ALA A 1 175 ? 2.882 -0.877 -20.126 1.00 83.19 175 ALA A O 1
ATOM 1384 N N . ALA A 1 176 ? 0.924 -1.189 -19.076 1.00 87.88 176 ALA A N 1
ATOM 1385 C CA . ALA A 1 176 ? 0.261 -1.812 -20.220 1.00 87.88 176 ALA A CA 1
ATOM 1386 C C . ALA A 1 176 ? 0.128 -0.836 -21.403 1.00 87.88 176 ALA A C 1
ATOM 1388 O O . ALA A 1 176 ? 0.420 -1.202 -22.541 1.00 87.88 176 ALA A O 1
ATOM 1389 N N . ALA A 1 177 ? -0.241 0.421 -21.142 1.00 90.00 177 ALA A N 1
ATOM 1390 C CA . ALA A 1 177 ? -0.316 1.466 -22.158 1.00 90.00 177 ALA A CA 1
ATOM 1391 C C . ALA A 1 177 ? 1.057 1.755 -22.789 1.00 90.00 177 ALA A C 1
ATOM 1393 O O . ALA A 1 177 ? 1.150 1.879 -24.009 1.00 90.00 177 ALA A O 1
ATOM 1394 N N . ALA A 1 178 ? 2.130 1.797 -21.992 1.00 86.44 178 ALA A N 1
ATOM 1395 C CA . ALA A 1 178 ? 3.494 1.962 -22.495 1.00 86.44 178 ALA A CA 1
ATOM 1396 C C . ALA A 1 178 ? 3.924 0.790 -23.395 1.00 86.44 178 ALA A C 1
ATOM 1398 O O . ALA A 1 178 ? 4.512 1.011 -24.456 1.00 86.44 178 ALA A O 1
ATOM 1399 N N . LEU A 1 179 ? 3.578 -0.448 -23.023 1.00 85.94 179 LEU A N 1
ATOM 1400 C CA . LEU A 1 179 ? 3.833 -1.631 -23.847 1.00 85.94 179 LEU A CA 1
ATOM 1401 C C . LEU A 1 179 ? 3.059 -1.579 -25.172 1.00 85.94 179 LEU A C 1
ATOM 1403 O O . LEU A 1 179 ? 3.634 -1.821 -26.232 1.00 85.94 179 LEU A O 1
ATOM 1407 N N . LEU A 1 180 ? 1.773 -1.218 -25.135 1.00 90.81 180 LEU A N 1
ATOM 1408 C CA . LEU A 1 180 ? 0.959 -1.045 -26.341 1.00 90.81 180 LEU A CA 1
ATOM 1409 C C . LEU A 1 180 ? 1.507 0.070 -27.239 1.00 90.81 180 LEU A C 1
ATOM 1411 O O . LEU A 1 180 ? 1.580 -0.110 -28.453 1.00 90.81 180 LEU A O 1
ATOM 1415 N N . ALA A 1 181 ? 1.951 1.186 -26.657 1.00 90.25 181 ALA A N 1
ATOM 1416 C CA . ALA A 1 181 ? 2.595 2.270 -27.391 1.00 90.25 181 ALA A CA 1
ATOM 1417 C C . ALA A 1 181 ? 3.888 1.798 -28.071 1.00 90.25 181 ALA A C 1
ATOM 1419 O O . ALA A 1 181 ? 4.107 2.107 -29.240 1.00 90.25 181 ALA A O 1
ATOM 1420 N N . ALA A 1 182 ? 4.710 0.993 -27.390 1.00 85.06 182 ALA A N 1
ATOM 1421 C CA . ALA A 1 182 ? 5.909 0.399 -27.975 1.00 85.06 182 ALA A CA 1
ATOM 1422 C C . ALA A 1 182 ? 5.569 -0.544 -29.149 1.00 85.06 182 ALA A C 1
ATOM 1424 O O . ALA A 1 182 ? 6.200 -0.476 -30.205 1.00 85.06 182 ALA A O 1
ATOM 1425 N N . LEU A 1 183 ? 4.534 -1.381 -29.018 1.00 87.88 183 LEU A N 1
ATOM 1426 C CA . LEU A 1 183 ? 4.071 -2.250 -30.107 1.00 87.88 183 LEU A CA 1
ATOM 1427 C C . LEU A 1 183 ? 3.532 -1.447 -31.299 1.00 87.88 183 LEU A C 1
ATOM 1429 O O . LEU A 1 183 ? 3.869 -1.754 -32.444 1.00 87.88 183 LEU A O 1
ATOM 1433 N N . ALA A 1 184 ? 2.747 -0.398 -31.043 1.00 88.50 184 ALA A N 1
ATOM 1434 C CA . ALA A 1 184 ? 2.224 0.496 -32.072 1.00 88.50 184 ALA A CA 1
ATOM 1435 C C . ALA A 1 184 ? 3.352 1.237 -32.802 1.00 88.50 184 ALA A C 1
ATOM 1437 O O . ALA A 1 184 ? 3.353 1.290 -34.032 1.00 88.50 184 ALA A O 1
ATOM 1438 N N . LEU A 1 185 ? 4.351 1.731 -32.065 1.00 86.44 185 LEU A N 1
ATOM 1439 C CA . LEU A 1 185 ? 5.545 2.366 -32.623 1.00 86.44 185 LEU A CA 1
ATOM 1440 C C . LEU A 1 185 ? 6.343 1.378 -33.487 1.00 86.44 185 LEU A C 1
ATOM 1442 O O . LEU A 1 185 ? 6.793 1.714 -34.582 1.00 86.44 185 LEU A O 1
ATOM 1446 N N . GLY A 1 186 ? 6.451 0.126 -33.036 1.00 84.06 186 GLY A N 1
ATOM 1447 C CA . GLY A 1 186 ? 7.095 -0.956 -33.777 1.00 84.06 186 GLY A CA 1
ATOM 1448 C C . GLY A 1 186 ? 6.359 -1.291 -35.066 1.00 84.06 186 GLY A C 1
ATOM 1449 O O . GLY A 1 186 ? 6.987 -1.411 -36.116 1.00 84.06 186 GLY A O 1
ATOM 1450 N N . HIS A 1 187 ? 5.030 -1.372 -35.020 1.00 86.38 187 HIS A N 1
ATOM 1451 C CA . HIS A 1 187 ? 4.200 -1.559 -36.204 1.00 86.38 187 HIS A CA 1
ATOM 1452 C C . HIS A 1 187 ? 4.349 -0.379 -37.173 1.00 86.38 187 HIS A C 1
ATOM 1454 O O . HIS A 1 187 ? 4.694 -0.595 -38.330 1.00 86.38 187 HIS A O 1
ATOM 1460 N N . PHE A 1 188 ? 4.193 0.860 -36.700 1.00 85.81 188 PHE A N 1
ATOM 1461 C CA . PHE A 1 188 ? 4.349 2.086 -37.490 1.00 85.81 188 PHE A CA 1
ATOM 1462 C C . PHE A 1 188 ? 5.715 2.165 -38.187 1.00 85.81 188 PHE A C 1
ATOM 1464 O O . PHE A 1 188 ? 5.791 2.485 -39.375 1.00 85.81 188 PHE A O 1
ATOM 1471 N N . SER A 1 189 ? 6.788 1.781 -37.486 1.00 82.44 189 SER A N 1
ATOM 1472 C CA . SER A 1 189 ? 8.147 1.758 -38.039 1.00 82.44 189 SER A CA 1
ATOM 1473 C C . SER A 1 189 ? 8.313 0.817 -39.241 1.00 82.44 189 SER A C 1
ATOM 1475 O O . SER A 1 189 ? 9.176 1.059 -40.083 1.00 82.44 189 SER A O 1
ATOM 1477 N N . ARG A 1 190 ? 7.477 -0.229 -39.359 1.00 81.06 190 ARG A N 1
ATOM 1478 C CA . ARG A 1 190 ? 7.490 -1.144 -40.514 1.00 81.06 190 ARG A CA 1
ATOM 1479 C C . ARG A 1 190 ? 6.898 -0.504 -41.768 1.00 81.06 190 ARG A C 1
ATOM 1481 O O . ARG A 1 190 ? 7.366 -0.807 -42.859 1.00 81.06 190 ARG A O 1
ATOM 1488 N N . TYR A 1 191 ? 5.903 0.374 -41.624 1.00 82.69 191 TYR A N 1
ATOM 1489 C CA . TYR A 1 191 ? 5.234 1.017 -42.764 1.00 82.69 191 TYR A CA 1
ATOM 1490 C C . TYR A 1 191 ? 5.954 2.283 -43.222 1.00 82.69 191 TYR A C 1
ATOM 1492 O O . TYR A 1 191 ? 6.043 2.549 -44.418 1.00 82.69 191 TYR A O 1
ATOM 1500 N N . HIS A 1 192 ? 6.522 3.048 -42.290 1.00 78.06 192 HIS A N 1
ATOM 1501 C CA . HIS A 1 192 ? 7.263 4.263 -42.611 1.00 78.06 192 HIS A CA 1
ATOM 1502 C C . HIS A 1 192 ? 8.764 3.974 -42.693 1.00 78.06 192 HIS A C 1
ATOM 1504 O O . HIS A 1 192 ? 9.547 4.328 -41.816 1.00 78.06 192 HIS A O 1
ATOM 1510 N N . ALA A 1 193 ? 9.170 3.336 -43.795 1.00 61.44 193 ALA A N 1
ATOM 1511 C CA . ALA A 1 193 ? 10.555 2.939 -44.066 1.00 61.44 193 ALA A CA 1
ATOM 1512 C C . ALA A 1 193 ? 11.516 4.111 -44.369 1.00 61.44 193 ALA A C 1
ATOM 1514 O O . ALA A 1 193 ? 12.702 3.882 -44.618 1.00 61.44 193 ALA A O 1
ATOM 1515 N N . ALA A 1 194 ? 11.038 5.360 -44.352 1.00 73.50 194 ALA A N 1
ATOM 1516 C CA . ALA A 1 194 ? 11.873 6.527 -44.599 1.00 73.50 194 ALA A CA 1
ATOM 1517 C C . ALA A 1 194 ? 12.974 6.640 -43.529 1.00 73.50 194 ALA A C 1
ATOM 1519 O O . ALA A 1 194 ? 12.698 6.712 -42.329 1.00 73.50 194 ALA A O 1
ATOM 1520 N N . ALA A 1 195 ? 14.231 6.691 -43.981 1.00 70.00 195 ALA A N 1
ATOM 1521 C CA . ALA A 1 195 ? 15.421 6.689 -43.128 1.00 70.00 195 ALA A CA 1
ATOM 1522 C C . ALA A 1 195 ? 15.408 7.786 -42.043 1.00 70.00 195 ALA A C 1
ATOM 1524 O O . ALA A 1 195 ? 15.954 7.581 -40.962 1.00 70.00 195 ALA A O 1
ATOM 1525 N N . ALA A 1 196 ? 14.721 8.907 -42.292 1.00 76.88 196 ALA A N 1
ATOM 1526 C CA . ALA A 1 196 ? 14.617 10.034 -41.367 1.00 76.88 196 ALA A CA 1
ATOM 1527 C C . ALA A 1 196 ? 13.865 9.724 -40.054 1.00 76.88 196 ALA A C 1
ATOM 1529 O O . ALA A 1 196 ? 14.153 10.345 -39.035 1.00 76.88 196 ALA A O 1
ATOM 1530 N N . TRP A 1 197 ? 12.926 8.767 -40.040 1.00 78.81 197 TRP A N 1
ATOM 1531 C CA . TRP A 1 197 ? 12.081 8.506 -38.859 1.00 78.81 197 TRP A CA 1
ATOM 1532 C C . TRP A 1 197 ? 12.688 7.497 -37.885 1.00 78.81 197 TRP A C 1
ATOM 1534 O O . TRP A 1 197 ? 12.400 7.534 -36.690 1.00 78.81 197 TRP A O 1
ATOM 1544 N N . ARG A 1 198 ? 13.570 6.618 -38.368 1.00 77.25 198 ARG A N 1
ATOM 1545 C CA . ARG A 1 198 ? 14.235 5.583 -37.563 1.00 77.25 198 ARG A CA 1
ATOM 1546 C C . ARG A 1 198 ? 14.900 6.098 -36.275 1.00 77.25 198 ARG A C 1
ATOM 1548 O O . ARG A 1 198 ? 14.623 5.506 -35.233 1.00 77.25 198 ARG A O 1
ATOM 1555 N N . PRO A 1 199 ? 15.713 7.177 -36.276 1.00 80.88 199 PRO A N 1
ATOM 1556 C CA . PRO A 1 199 ? 16.349 7.662 -35.047 1.00 80.88 199 PRO A CA 1
ATOM 1557 C C . PRO A 1 199 ? 15.324 8.135 -34.007 1.00 80.88 199 PRO A C 1
ATOM 1559 O O . PRO A 1 199 ? 15.452 7.826 -32.823 1.00 80.88 199 PRO A O 1
ATOM 1562 N N . LEU A 1 200 ? 14.266 8.823 -34.449 1.00 82.19 200 LEU A N 1
ATOM 1563 C CA . LEU A 1 200 ? 13.196 9.296 -33.572 1.00 82.19 200 LEU A CA 1
ATOM 1564 C C . LEU A 1 200 ? 12.453 8.125 -32.912 1.00 82.19 200 LEU A C 1
ATOM 1566 O O . LEU A 1 200 ? 12.162 8.172 -31.719 1.00 82.19 200 LEU A O 1
ATOM 1570 N N . MET A 1 201 ? 12.208 7.050 -33.668 1.00 83.62 201 MET A N 1
ATOM 1571 C CA . MET A 1 201 ? 11.578 5.831 -33.153 1.00 83.62 201 MET A CA 1
ATOM 1572 C C . MET A 1 201 ? 12.449 5.159 -32.087 1.00 83.62 201 MET A C 1
ATOM 1574 O O . MET A 1 201 ? 11.939 4.790 -31.033 1.00 83.62 201 MET A O 1
ATOM 1578 N N . VAL A 1 202 ? 13.764 5.041 -32.317 1.00 86.62 202 VAL A N 1
ATOM 1579 C CA . VAL A 1 202 ? 14.705 4.455 -31.342 1.00 86.62 202 VAL A CA 1
ATOM 1580 C C . VAL A 1 202 ? 14.721 5.263 -30.044 1.00 86.62 202 VAL A C 1
ATOM 1582 O O . VAL A 1 202 ? 14.617 4.672 -28.971 1.00 86.62 202 VAL A O 1
ATOM 1585 N N . VAL A 1 203 ? 14.775 6.598 -30.120 1.00 88.50 203 VAL A N 1
ATOM 1586 C CA . VAL A 1 203 ? 14.662 7.465 -28.931 1.00 88.50 203 VAL A CA 1
ATOM 1587 C C . VAL A 1 203 ? 13.338 7.227 -28.203 1.00 88.50 203 VAL A C 1
ATOM 1589 O O . VAL A 1 203 ? 13.335 7.091 -26.981 1.00 88.50 203 VAL A O 1
ATOM 1592 N N . GLY A 1 204 ? 12.227 7.131 -28.940 1.00 89.06 204 GLY A N 1
ATOM 1593 C CA . GLY A 1 204 ? 10.911 6.834 -28.374 1.00 89.06 204 GLY A CA 1
ATOM 1594 C C . GLY A 1 204 ? 10.880 5.500 -27.623 1.00 89.06 204 GLY A C 1
ATOM 1595 O O . GLY A 1 204 ? 10.431 5.448 -26.480 1.00 89.06 204 GLY A O 1
ATOM 1596 N N . PHE A 1 205 ? 11.430 4.438 -28.216 1.00 90.31 205 PHE A N 1
ATOM 1597 C CA . PHE A 1 205 ? 11.548 3.122 -27.584 1.00 90.31 205 PHE A CA 1
ATOM 1598 C C . PHE A 1 205 ? 12.413 3.139 -26.321 1.00 90.31 205 PHE A C 1
ATOM 1600 O O . PHE A 1 205 ? 12.019 2.565 -25.305 1.00 90.31 205 PHE A O 1
ATOM 1607 N N . VAL A 1 206 ? 13.563 3.816 -26.364 1.00 92.75 206 VAL A N 1
ATOM 1608 C CA . VAL A 1 206 ? 14.457 3.987 -25.208 1.00 92.75 206 VAL A CA 1
ATOM 1609 C C . VAL A 1 206 ? 13.722 4.685 -24.065 1.00 92.75 206 VAL A C 1
ATOM 1611 O O . VAL A 1 206 ? 13.729 4.195 -22.937 1.00 92.75 206 VAL A O 1
ATOM 1614 N N . MET A 1 207 ? 13.046 5.799 -24.357 1.00 93.94 207 MET A N 1
ATOM 1615 C CA . MET A 1 207 ? 12.308 6.566 -23.353 1.00 93.94 207 MET A CA 1
ATOM 1616 C C . MET A 1 207 ? 11.145 5.772 -22.755 1.00 93.94 207 MET A C 1
ATOM 1618 O O . MET A 1 207 ? 11.005 5.747 -21.536 1.00 93.94 207 MET A O 1
ATOM 1622 N N . LEU A 1 208 ? 10.341 5.091 -23.580 1.00 92.38 208 LEU A N 1
ATOM 1623 C CA . LEU A 1 208 ? 9.222 4.262 -23.111 1.00 92.38 208 LEU A CA 1
ATOM 1624 C C . LEU A 1 208 ? 9.702 3.096 -22.242 1.00 92.38 208 LEU A C 1
ATOM 1626 O O . LEU A 1 208 ? 9.123 2.813 -21.190 1.00 92.38 208 LEU A O 1
ATOM 1630 N N . THR A 1 209 ? 10.784 2.439 -22.654 1.00 94.19 209 THR A N 1
ATOM 1631 C CA . THR A 1 209 ? 11.347 1.304 -21.917 1.00 94.19 209 THR A CA 1
ATOM 1632 C C . THR A 1 209 ? 11.961 1.756 -20.590 1.00 94.19 209 THR A C 1
ATOM 1634 O O . THR A 1 209 ? 11.746 1.114 -19.562 1.00 94.19 209 THR A O 1
ATOM 1637 N N . GLY A 1 210 ? 12.640 2.907 -20.578 1.00 95.31 210 GLY A N 1
ATOM 1638 C CA . GLY A 1 210 ? 13.120 3.550 -19.354 1.00 95.31 210 GLY A CA 1
ATOM 1639 C C . GLY A 1 210 ? 11.997 3.971 -18.412 1.00 95.31 210 GLY A C 1
ATOM 1640 O O . GLY A 1 210 ? 12.047 3.669 -17.221 1.00 95.31 210 GLY A O 1
ATOM 1641 N N . ALA A 1 211 ? 10.944 4.600 -18.937 1.00 94.31 211 ALA A N 1
ATOM 1642 C CA . ALA A 1 211 ? 9.766 4.972 -18.154 1.00 94.31 211 ALA A CA 1
ATOM 1643 C C . ALA A 1 211 ? 9.101 3.752 -17.507 1.00 94.31 211 ALA A C 1
ATOM 1645 O O . ALA A 1 211 ? 8.743 3.790 -16.332 1.00 94.31 211 ALA A O 1
ATOM 1646 N N . THR A 1 212 ? 8.996 2.649 -18.253 1.00 92.38 212 THR A N 1
ATOM 1647 C CA . THR A 1 212 ? 8.456 1.381 -17.744 1.00 92.38 212 THR A CA 1
ATOM 1648 C C . THR A 1 212 ? 9.316 0.831 -16.604 1.00 92.38 212 THR A C 1
ATOM 1650 O O . THR A 1 212 ? 8.775 0.418 -15.581 1.00 92.38 212 THR A O 1
ATOM 1653 N N . GLY A 1 213 ? 10.647 0.885 -16.726 1.00 93.38 213 GLY A N 1
ATOM 1654 C CA . GLY A 1 213 ? 11.564 0.533 -15.637 1.00 93.38 213 GLY A CA 1
ATOM 1655 C C . GLY A 1 213 ? 11.325 1.362 -14.372 1.00 93.38 213 GLY A C 1
ATOM 1656 O O . GLY A 1 213 ? 11.198 0.795 -13.284 1.00 93.38 213 GLY A O 1
ATOM 1657 N N . GLY A 1 214 ? 11.179 2.683 -14.522 1.00 92.56 214 GLY A N 1
ATOM 1658 C CA . GLY A 1 214 ? 10.869 3.601 -13.417 1.00 92.56 214 GLY A CA 1
ATOM 1659 C C . GLY A 1 214 ? 9.540 3.281 -12.728 1.00 92.56 214 GLY A C 1
ATOM 1660 O O . GLY A 1 214 ? 9.484 3.174 -11.501 1.00 92.56 214 GLY A O 1
ATOM 1661 N N . LEU A 1 215 ? 8.489 3.015 -13.512 1.00 90.62 215 LEU A N 1
ATOM 1662 C CA . LEU A 1 215 ? 7.180 2.604 -12.994 1.00 90.62 215 LEU A CA 1
ATOM 1663 C C . LEU A 1 215 ? 7.252 1.288 -12.208 1.00 90.62 215 LEU A C 1
ATOM 1665 O O . LEU A 1 215 ? 6.701 1.200 -11.112 1.00 90.62 215 LEU A O 1
ATOM 1669 N N . VAL A 1 216 ? 7.953 0.273 -12.727 1.00 90.69 216 VAL A N 1
ATOM 1670 C CA . VAL A 1 216 ? 8.112 -1.022 -12.040 1.00 90.69 216 VAL A CA 1
ATOM 1671 C C . VAL A 1 216 ? 8.881 -0.859 -10.726 1.00 90.69 216 VAL A C 1
ATOM 1673 O O . VAL A 1 216 ? 8.509 -1.456 -9.714 1.00 90.69 216 VAL A O 1
ATOM 1676 N N . SER A 1 217 ? 9.920 -0.021 -10.709 1.00 90.19 217 SER A N 1
ATOM 1677 C CA . SER A 1 217 ? 10.669 0.289 -9.485 1.00 90.19 217 SER A CA 1
ATOM 1678 C C . SER A 1 217 ? 9.773 0.919 -8.419 1.00 90.19 217 SER A C 1
ATOM 1680 O O . SER A 1 217 ? 9.775 0.490 -7.261 1.00 90.19 217 SER A O 1
ATOM 1682 N N . MET A 1 218 ? 8.933 1.875 -8.822 1.00 88.50 218 MET A N 1
ATOM 1683 C CA . MET A 1 218 ? 7.975 2.524 -7.934 1.00 88.50 218 MET A CA 1
ATOM 1684 C C . MET A 1 218 ? 6.907 1.557 -7.412 1.00 88.50 218 MET A C 1
ATOM 1686 O O . MET A 1 218 ? 6.655 1.532 -6.207 1.00 88.50 218 MET A O 1
ATOM 1690 N N . LEU A 1 219 ? 6.328 0.721 -8.280 1.00 86.38 219 LEU A N 1
ATOM 1691 C CA . LEU A 1 219 ? 5.366 -0.313 -7.880 1.00 86.38 219 LEU A CA 1
ATOM 1692 C C . LEU A 1 219 ? 5.963 -1.255 -6.829 1.00 86.38 219 LEU A C 1
ATOM 1694 O O . LEU A 1 219 ? 5.313 -1.534 -5.822 1.00 86.38 219 LEU A O 1
ATOM 1698 N N . ARG A 1 220 ? 7.223 -1.677 -7.000 1.00 86.56 220 ARG A N 1
ATOM 1699 C CA . ARG A 1 220 ? 7.916 -2.504 -6.003 1.00 86.56 220 ARG A CA 1
ATOM 1700 C C . ARG A 1 220 ? 8.082 -1.773 -4.669 1.00 86.56 220 ARG A C 1
ATOM 1702 O O . ARG A 1 220 ? 7.821 -2.357 -3.623 1.00 86.56 220 ARG A O 1
ATOM 1709 N N . ARG A 1 221 ? 8.477 -0.494 -4.679 1.00 81.94 221 ARG A N 1
ATOM 1710 C CA . ARG A 1 221 ? 8.591 0.304 -3.440 1.00 81.94 221 ARG A CA 1
ATOM 1711 C C . ARG A 1 221 ? 7.259 0.431 -2.711 1.00 81.94 221 ARG A C 1
ATOM 1713 O O . ARG A 1 221 ? 7.218 0.273 -1.496 1.00 81.94 221 ARG A O 1
ATOM 1720 N N . LEU A 1 222 ? 6.178 0.667 -3.449 1.00 79.69 222 LEU A N 1
ATOM 1721 C CA . LEU A 1 222 ? 4.829 0.766 -2.891 1.00 79.69 222 LEU A CA 1
ATOM 1722 C C . LEU A 1 222 ? 4.376 -0.537 -2.228 1.00 79.69 222 LEU A C 1
ATOM 1724 O O . LEU A 1 222 ? 3.703 -0.499 -1.200 1.00 79.69 222 LEU A O 1
ATOM 1728 N N . GLN A 1 223 ? 4.778 -1.684 -2.776 1.00 81.19 223 GLN A N 1
ATOM 1729 C CA . GLN A 1 223 ? 4.514 -2.993 -2.176 1.00 81.19 223 GLN A CA 1
ATOM 1730 C C . GLN A 1 223 ? 5.324 -3.214 -0.886 1.00 81.19 223 GLN A C 1
ATOM 1732 O O . GLN A 1 223 ? 4.807 -3.805 0.063 1.00 81.19 223 GLN A O 1
ATOM 1737 N N . CYS A 1 224 ? 6.554 -2.691 -0.813 1.00 78.44 224 CYS A N 1
ATOM 1738 C CA . CYS A 1 224 ? 7.434 -2.831 0.352 1.00 78.44 224 CYS A CA 1
ATOM 1739 C C . CYS A 1 224 ? 7.088 -1.922 1.543 1.00 78.44 224 CYS A C 1
ATOM 1741 O O . CYS A 1 224 ? 7.504 -2.230 2.653 1.00 78.44 224 CYS A O 1
ATOM 1743 N N . LEU A 1 225 ? 6.321 -0.839 1.369 1.00 68.12 225 LEU A N 1
ATOM 1744 C CA . LEU A 1 225 ? 5.943 0.064 2.475 1.00 68.12 225 LEU A CA 1
ATOM 1745 C C . LEU A 1 225 ? 5.039 -0.597 3.540 1.00 68.12 225 LEU A C 1
ATOM 1747 O O . LEU A 1 225 ? 4.700 0.034 4.536 1.00 68.12 225 LEU A O 1
ATOM 1751 N N . SER A 1 226 ? 4.599 -1.837 3.325 1.00 57.34 226 SER A N 1
ATOM 1752 C CA . SER A 1 226 ? 3.448 -2.464 3.981 1.00 57.34 226 SER A CA 1
ATOM 1753 C C . SER A 1 226 ? 3.650 -2.957 5.417 1.00 57.34 226 SER A C 1
ATOM 1755 O O . SER A 1 226 ? 2.649 -3.275 6.050 1.00 57.34 226 SER A O 1
ATOM 1757 N N . THR A 1 227 ? 4.871 -3.000 5.956 1.00 57.38 227 THR A N 1
ATOM 1758 C CA . THR A 1 227 ? 5.120 -3.891 7.107 1.00 57.38 227 THR A CA 1
ATOM 1759 C C . THR A 1 227 ? 5.457 -3.207 8.435 1.00 57.38 227 THR A C 1
ATOM 1761 O O . THR A 1 227 ? 5.442 -3.893 9.449 1.00 57.38 227 THR A O 1
ATOM 1764 N N . THR A 1 228 ? 5.777 -1.905 8.488 1.00 54.56 228 THR A N 1
ATOM 1765 C CA . THR A 1 228 ? 6.491 -1.387 9.686 1.00 54.56 228 THR A CA 1
ATOM 1766 C C . THR A 1 228 ? 6.094 0.011 10.177 1.00 54.56 228 THR A C 1
ATOM 1768 O O . THR A 1 228 ? 6.442 0.372 11.297 1.00 54.56 228 THR A O 1
ATOM 1771 N N . CYS A 1 229 ? 5.374 0.823 9.396 1.00 52.97 229 CYS A N 1
ATOM 1772 C CA . CYS A 1 229 ? 5.138 2.228 9.755 1.00 52.97 229 CYS A CA 1
ATOM 1773 C C . CYS A 1 229 ? 3.741 2.495 10.331 1.00 52.97 229 CYS A C 1
ATOM 1775 O O . CYS A 1 229 ? 2.761 1.813 10.024 1.00 52.97 229 CYS A O 1
ATOM 1777 N N . THR A 1 230 ? 3.663 3.519 11.188 1.00 63.78 230 THR A N 1
ATOM 1778 C CA . THR A 1 230 ? 2.417 3.953 11.818 1.00 63.78 230 THR A CA 1
ATOM 1779 C C . THR A 1 230 ? 1.420 4.406 10.743 1.00 63.78 230 THR A C 1
ATOM 1781 O O . THR A 1 230 ? 1.721 5.293 9.939 1.00 63.78 230 THR A O 1
ATOM 1784 N N . PRO A 1 231 ? 0.198 3.849 10.722 1.00 60.53 231 PRO A N 1
ATOM 1785 C CA . PRO A 1 231 ? -0.712 3.999 9.587 1.00 60.53 231 PRO A CA 1
ATOM 1786 C C . PRO A 1 231 ? -1.162 5.449 9.332 1.00 60.53 231 PRO A C 1
ATOM 1788 O O . PRO A 1 231 ? -1.552 5.781 8.218 1.00 60.53 231 PRO A O 1
ATOM 1791 N N . VAL A 1 232 ? -1.065 6.338 10.328 1.00 61.75 232 VAL A N 1
ATOM 1792 C CA . VAL A 1 232 ? -1.405 7.765 10.176 1.00 61.75 232 VAL A CA 1
ATOM 1793 C C . VAL A 1 232 ? -0.367 8.516 9.349 1.00 61.75 232 VAL A C 1
ATOM 1795 O O . VAL A 1 232 ? -0.731 9.248 8.430 1.00 61.75 232 VAL A O 1
ATOM 1798 N N . HIS A 1 233 ? 0.921 8.346 9.656 1.00 60.66 233 HIS A N 1
ATOM 1799 C CA . HIS A 1 233 ? 1.971 9.095 8.968 1.00 60.66 233 HIS A CA 1
ATOM 1800 C C . HIS A 1 233 ? 2.065 8.671 7.496 1.00 60.66 233 HIS A C 1
ATOM 1802 O O . HIS A 1 233 ? 2.272 9.514 6.617 1.00 60.66 233 HIS A O 1
ATOM 1808 N N . ASP A 1 234 ? 1.825 7.387 7.226 1.00 63.25 234 ASP A N 1
ATOM 1809 C CA . ASP A 1 234 ? 1.767 6.847 5.873 1.00 63.25 234 ASP A CA 1
ATOM 1810 C C . ASP A 1 234 ? 0.643 7.520 5.073 1.00 63.25 234 ASP A C 1
ATOM 1812 O O . ASP A 1 234 ? 0.903 8.044 3.995 1.00 63.25 234 ASP A O 1
ATOM 1816 N N . THR A 1 235 ? -0.587 7.596 5.599 1.00 64.50 235 THR A N 1
ATOM 1817 C CA . THR A 1 235 ? -1.721 8.175 4.842 1.00 64.50 235 THR A CA 1
ATOM 1818 C C . THR A 1 235 ? -1.480 9.612 4.369 1.00 64.50 235 THR A C 1
ATOM 1820 O O . THR A 1 235 ? -1.812 9.941 3.231 1.00 64.50 235 THR A O 1
ATOM 1823 N N . ILE A 1 236 ? -0.828 10.445 5.186 1.00 67.75 236 ILE A N 1
ATOM 1824 C CA . ILE A 1 236 ? -0.501 11.835 4.828 1.00 67.75 236 ILE A CA 1
ATOM 1825 C C . ILE A 1 236 ? 0.590 11.883 3.745 1.00 67.75 236 ILE A C 1
ATOM 1827 O O . ILE A 1 236 ? 0.495 12.663 2.798 1.00 67.75 236 ILE A O 1
ATOM 1831 N N . GLN A 1 237 ? 1.615 11.029 3.842 1.00 64.75 237 GLN A N 1
ATOM 1832 C CA . GLN A 1 237 ? 2.665 10.942 2.819 1.00 64.75 237 GLN A CA 1
ATOM 1833 C C . GLN A 1 237 ? 2.145 10.377 1.493 1.00 64.75 237 GLN A C 1
ATOM 1835 O O . GLN A 1 237 ? 2.611 10.762 0.421 1.00 64.75 237 GLN A O 1
ATOM 1840 N N . PHE A 1 238 ? 1.170 9.475 1.558 1.00 65.12 238 PHE A N 1
ATOM 1841 C CA . PHE A 1 238 ? 0.578 8.834 0.395 1.00 65.12 238 PHE A CA 1
ATOM 1842 C C . PHE A 1 238 ? -0.304 9.787 -0.424 1.00 65.12 238 PHE A C 1
ATOM 1844 O O . PHE A 1 238 ? -0.295 9.696 -1.653 1.00 65.12 238 PHE A O 1
ATOM 1851 N N . ASP A 1 239 ? -1.021 10.719 0.212 1.00 67.75 239 ASP A N 1
ATOM 1852 C CA . ASP A 1 239 ? -1.819 11.735 -0.497 1.00 67.75 239 ASP A CA 1
ATOM 1853 C C . ASP A 1 239 ? -0.926 12.681 -1.324 1.00 67.75 239 ASP A C 1
ATOM 1855 O O . ASP A 1 239 ? -1.170 12.935 -2.504 1.00 67.75 239 ASP A O 1
ATOM 1859 N N . ALA A 1 240 ? 0.230 13.061 -0.771 1.00 64.75 240 ALA A N 1
ATOM 1860 C CA . ALA A 1 240 ? 1.279 13.772 -1.506 1.00 64.75 240 ALA A CA 1
ATOM 1861 C C . ALA A 1 240 ? 2.020 12.892 -2.542 1.00 64.75 240 ALA A C 1
ATOM 1863 O O . ALA A 1 240 ? 2.796 13.397 -3.355 1.00 64.75 240 ALA A O 1
ATOM 1864 N N . GLY A 1 241 ? 1.796 11.574 -2.528 1.00 60.94 241 GLY A N 1
ATOM 1865 C CA . GLY A 1 241 ? 2.530 10.583 -3.312 1.00 60.94 241 GLY A CA 1
ATOM 1866 C C . GLY A 1 241 ? 2.034 10.383 -4.746 1.00 60.94 241 GLY A C 1
ATOM 1867 O O . GLY A 1 241 ? 2.777 9.836 -5.559 1.00 60.94 241 GLY A O 1
ATOM 1868 N N . GLN A 1 242 ? 0.833 10.836 -5.121 1.00 68.06 242 GLN A N 1
ATOM 1869 C CA . GLN A 1 242 ? 0.338 10.704 -6.504 1.00 68.06 242 GLN A CA 1
ATOM 1870 C C . GLN A 1 242 ? 1.260 11.302 -7.589 1.00 68.06 242 GLN A C 1
ATOM 1872 O O . GLN A 1 242 ? 1.514 10.608 -8.580 1.00 68.06 242 GLN A O 1
ATOM 1877 N N . PRO A 1 243 ? 1.828 12.519 -7.445 1.00 73.19 243 PRO A N 1
ATOM 1878 C CA . PRO A 1 243 ? 2.785 13.038 -8.427 1.00 73.19 243 PRO A CA 1
ATOM 1879 C C . PRO A 1 243 ? 4.061 12.188 -8.540 1.00 73.19 243 PRO A C 1
ATOM 1881 O O . PRO A 1 243 ? 4.707 12.200 -9.589 1.00 73.19 243 PRO A O 1
ATOM 1884 N N . SER A 1 244 ? 4.412 11.399 -7.515 1.00 79.31 244 SER A N 1
ATOM 1885 C CA . SER A 1 244 ? 5.619 10.560 -7.542 1.00 79.31 244 SER A CA 1
ATOM 1886 C C . SER A 1 244 ? 5.563 9.454 -8.605 1.00 79.31 244 SER A C 1
ATOM 1888 O O . SER A 1 244 ? 6.604 9.077 -9.142 1.00 79.31 244 SER A O 1
ATOM 1890 N N . LEU A 1 245 ? 4.364 8.985 -8.982 1.00 80.31 245 LEU A N 1
ATOM 1891 C CA . LEU A 1 245 ? 4.195 7.987 -10.046 1.00 80.31 245 LEU A CA 1
ATOM 1892 C C . LEU A 1 245 ? 4.677 8.537 -11.389 1.00 80.31 245 LEU A C 1
ATOM 1894 O O . LEU A 1 245 ? 5.512 7.921 -12.051 1.00 80.31 245 LEU A O 1
ATOM 1898 N N . TRP A 1 246 ? 4.206 9.731 -11.750 1.00 83.38 246 TRP A N 1
ATOM 1899 C CA . TRP A 1 246 ? 4.582 10.401 -12.993 1.00 83.38 246 TRP A CA 1
ATOM 1900 C C . TRP A 1 246 ? 6.050 10.813 -12.998 1.00 83.38 246 TRP A C 1
ATOM 1902 O O . TRP A 1 246 ? 6.735 10.637 -14.005 1.00 83.38 246 TRP A O 1
ATOM 1912 N N . LEU A 1 247 ? 6.553 11.295 -11.858 1.00 89.19 247 LEU A N 1
ATOM 1913 C CA . LEU A 1 247 ? 7.963 11.635 -11.705 1.00 89.19 247 LEU A CA 1
ATOM 1914 C C . LEU A 1 247 ? 8.861 10.406 -11.889 1.00 89.19 247 LEU A C 1
ATOM 1916 O O . LEU A 1 247 ? 9.852 10.502 -12.605 1.00 89.19 247 LEU A O 1
ATOM 1920 N N . SER A 1 248 ? 8.503 9.242 -11.334 1.00 90.94 248 SER A N 1
ATOM 1921 C CA . SER A 1 248 ? 9.300 8.013 -11.494 1.00 90.94 248 SER A CA 1
ATOM 1922 C C . SER A 1 248 ? 9.419 7.573 -12.959 1.00 90.94 248 SER A C 1
ATOM 1924 O O . SER A 1 248 ? 10.515 7.264 -13.431 1.00 90.94 248 SER A O 1
ATOM 1926 N N . ALA A 1 249 ? 8.318 7.625 -13.715 1.00 91.44 249 ALA A N 1
ATOM 1927 C CA . ALA A 1 249 ? 8.314 7.325 -15.144 1.00 91.44 249 ALA A CA 1
ATOM 1928 C C . ALA A 1 249 ? 9.163 8.336 -15.934 1.00 91.44 249 ALA A C 1
ATOM 1930 O O . ALA A 1 249 ? 9.949 7.958 -16.804 1.00 91.44 249 ALA A O 1
ATOM 1931 N N . LEU A 1 250 ? 9.038 9.625 -15.605 1.00 93.06 250 LEU A N 1
ATOM 1932 C CA . LEU A 1 250 ? 9.796 10.692 -16.249 1.00 93.06 250 LEU A CA 1
ATOM 1933 C C . LEU A 1 250 ? 11.303 10.552 -15.996 1.00 93.06 250 LEU A C 1
ATOM 1935 O O . LEU A 1 250 ? 12.085 10.594 -16.946 1.00 93.06 250 LEU A O 1
ATOM 1939 N N . TYR A 1 251 ? 11.716 10.330 -14.745 1.00 93.88 251 TYR A N 1
ATOM 1940 C CA . TYR A 1 251 ? 13.118 10.082 -14.406 1.00 93.88 251 TYR A CA 1
ATOM 1941 C C . TYR A 1 251 ? 13.648 8.839 -15.115 1.00 93.88 251 TYR A C 1
ATOM 1943 O O . TYR A 1 251 ? 14.739 8.888 -15.680 1.00 93.88 251 TYR A O 1
ATOM 1951 N N . GLY A 1 252 ? 12.856 7.764 -15.186 1.00 95.00 252 GLY A N 1
ATOM 1952 C CA . GLY A 1 252 ? 13.246 6.562 -15.913 1.00 95.00 252 GLY A CA 1
ATOM 1953 C C . GLY A 1 252 ? 13.495 6.804 -17.404 1.00 95.00 252 GLY A C 1
ATOM 1954 O O . GLY A 1 252 ? 14.498 6.338 -17.948 1.00 95.00 252 GLY A O 1
ATOM 1955 N N . ALA A 1 253 ? 12.644 7.596 -18.063 1.00 94.81 253 ALA A N 1
ATOM 1956 C CA . ALA A 1 253 ? 12.844 7.993 -19.458 1.00 94.81 253 ALA A CA 1
ATOM 1957 C C . ALA A 1 253 ? 14.103 8.856 -19.649 1.00 94.81 253 ALA A C 1
ATOM 1959 O O . ALA A 1 253 ? 14.871 8.644 -20.593 1.00 94.81 253 ALA A O 1
ATOM 1960 N N . ILE A 1 254 ? 14.329 9.820 -18.749 1.00 94.75 254 ILE A N 1
ATOM 1961 C CA . ILE A 1 254 ? 15.500 10.706 -18.779 1.00 94.75 254 ILE A CA 1
ATOM 1962 C C . ILE A 1 254 ? 16.786 9.892 -18.590 1.00 94.75 254 ILE A C 1
ATOM 1964 O O . ILE A 1 254 ? 17.716 10.031 -19.386 1.00 94.75 254 ILE A O 1
ATOM 1968 N N . PHE A 1 255 ? 16.835 9.006 -17.595 1.00 94.94 255 PHE A N 1
ATOM 1969 C CA . PHE A 1 255 ? 17.998 8.162 -17.320 1.00 94.94 255 PHE A CA 1
ATOM 1970 C C . PHE A 1 255 ? 18.306 7.198 -18.463 1.00 94.94 255 PHE A C 1
ATOM 1972 O O . PHE A 1 255 ? 19.469 7.072 -18.842 1.00 94.94 255 PHE A O 1
ATOM 1979 N N . ALA A 1 256 ? 17.295 6.591 -19.087 1.00 95.06 256 ALA A N 1
ATOM 1980 C CA . ALA A 1 256 ? 17.499 5.764 -20.275 1.00 95.06 256 ALA A CA 1
ATOM 1981 C C . ALA A 1 256 ? 18.096 6.559 -21.450 1.00 95.06 256 ALA A C 1
ATOM 1983 O O . ALA A 1 256 ? 19.016 6.087 -22.129 1.00 95.06 256 ALA A O 1
ATOM 1984 N N . LYS A 1 257 ? 17.634 7.800 -21.663 1.00 91.38 257 LYS A N 1
ATOM 1985 C CA . LYS A 1 257 ? 18.202 8.693 -22.683 1.00 91.38 257 LYS A CA 1
ATOM 1986 C C . LYS A 1 257 ? 19.662 9.033 -22.378 1.00 91.38 257 LYS A C 1
ATOM 1988 O O . LYS A 1 257 ? 20.505 8.925 -23.264 1.00 91.38 257 LYS A O 1
ATOM 1993 N N . ILE A 1 258 ? 19.966 9.423 -21.140 1.00 92.31 258 ILE A N 1
ATOM 1994 C CA . ILE A 1 258 ? 21.333 9.751 -20.711 1.00 92.31 258 ILE A CA 1
ATOM 1995 C C . ILE A 1 258 ? 22.249 8.537 -20.879 1.00 92.31 258 ILE A C 1
ATOM 1997 O O . ILE A 1 258 ? 23.323 8.667 -21.460 1.00 92.31 258 ILE A O 1
ATOM 2001 N N . LEU A 1 259 ? 21.812 7.347 -20.455 1.00 90.12 259 LEU A N 1
ATOM 2002 C CA . LEU A 1 259 ? 22.592 6.120 -20.609 1.00 90.12 259 LEU A CA 1
ATOM 2003 C C . LEU A 1 259 ? 22.893 5.818 -22.085 1.00 90.12 259 LEU A C 1
ATOM 2005 O O . LEU A 1 259 ? 24.007 5.427 -22.424 1.00 90.12 259 LEU A O 1
ATOM 2009 N N . THR A 1 260 ? 21.933 6.069 -22.976 1.00 87.75 260 THR A N 1
ATOM 2010 C CA . THR A 1 260 ? 22.141 5.923 -24.424 1.00 87.75 260 THR A CA 1
ATOM 2011 C C . THR A 1 260 ? 23.225 6.874 -24.944 1.00 87.75 260 THR A C 1
ATOM 2013 O O . THR A 1 260 ? 24.069 6.465 -25.740 1.00 87.75 260 THR A O 1
ATOM 2016 N N . LEU A 1 261 ? 23.263 8.123 -24.462 1.00 86.75 261 LEU A N 1
ATOM 2017 C CA . LEU A 1 261 ? 24.333 9.072 -24.800 1.00 86.75 261 LEU A CA 1
ATOM 2018 C C . LEU A 1 261 ? 25.694 8.618 -24.254 1.00 86.75 261 LEU A C 1
ATOM 2020 O O . LEU A 1 261 ? 26.705 8.755 -24.940 1.00 86.75 261 LEU A O 1
ATOM 2024 N N . VAL A 1 262 ? 25.723 8.026 -23.057 1.00 84.94 262 VAL A N 1
ATOM 2025 C CA . VAL A 1 262 ? 26.946 7.473 -22.450 1.00 84.94 262 VAL A CA 1
ATOM 2026 C C . VAL A 1 262 ? 27.486 6.300 -23.279 1.00 84.94 262 VAL A C 1
ATOM 2028 O O . VAL A 1 262 ? 28.694 6.227 -23.519 1.00 84.94 262 VAL A O 1
ATOM 2031 N N . PHE A 1 263 ? 26.612 5.412 -23.770 1.00 83.44 263 PHE A N 1
ATOM 2032 C CA . PHE A 1 263 ? 27.002 4.348 -24.704 1.00 83.44 263 PHE A CA 1
ATOM 2033 C C . PHE A 1 263 ? 27.536 4.912 -26.021 1.00 83.44 263 PHE A C 1
ATOM 2035 O O . PHE A 1 263 ? 28.568 4.446 -26.503 1.00 83.44 263 PHE A O 1
ATOM 2042 N N . MET A 1 264 ? 26.898 5.952 -26.564 1.00 77.12 264 MET A N 1
ATOM 2043 C CA . MET A 1 264 ? 27.355 6.613 -27.789 1.00 77.12 264 MET A CA 1
ATOM 2044 C C . MET A 1 264 ? 28.749 7.232 -27.617 1.00 77.12 264 MET A C 1
ATOM 2046 O O . MET A 1 264 ? 29.609 7.083 -28.483 1.00 77.12 264 MET A O 1
ATOM 2050 N N . GLY A 1 265 ? 29.011 7.845 -26.462 1.00 77.25 265 GLY A N 1
ATOM 2051 C CA . GLY A 1 265 ? 30.317 8.402 -26.106 1.00 77.25 265 GLY A CA 1
ATOM 2052 C C . GLY A 1 265 ? 31.391 7.367 -25.753 1.00 77.25 265 GLY A C 1
ATOM 2053 O O . GLY A 1 265 ? 32.490 7.766 -25.383 1.00 77.25 265 GLY A O 1
ATOM 2054 N N . HIS A 1 266 ? 31.097 6.059 -25.819 1.00 73.88 266 HIS A N 1
ATOM 2055 C CA . HIS A 1 266 ? 32.021 4.969 -25.464 1.00 73.88 266 HIS A CA 1
ATOM 2056 C C . HIS A 1 266 ? 32.563 5.042 -24.022 1.00 73.88 266 HIS A C 1
ATOM 2058 O O . HIS A 1 266 ? 33.521 4.350 -23.671 1.00 73.88 266 HIS A O 1
ATOM 2064 N N . MET A 1 267 ? 31.924 5.829 -23.151 1.00 72.62 267 MET A N 1
ATOM 2065 C CA . MET A 1 267 ? 32.440 6.128 -21.811 1.00 72.62 267 MET A CA 1
ATOM 2066 C C . MET A 1 267 ? 32.338 4.944 -20.840 1.00 72.62 267 MET A C 1
ATOM 2068 O O . MET A 1 267 ? 32.931 4.975 -19.768 1.00 72.62 267 MET A O 1
ATOM 2072 N N . LEU A 1 268 ? 31.597 3.888 -21.189 1.00 68.81 268 LEU A N 1
ATOM 2073 C CA . LEU A 1 268 ? 31.547 2.670 -20.376 1.00 68.81 268 LEU A CA 1
ATOM 2074 C C . LEU A 1 268 ? 32.766 1.762 -20.580 1.00 68.81 268 LEU A C 1
ATOM 2076 O O . LEU A 1 268 ? 33.154 1.058 -19.648 1.00 68.81 268 LEU A O 1
ATOM 2080 N N . ASN A 1 269 ? 33.391 1.793 -21.761 1.00 65.62 269 ASN A N 1
ATOM 2081 C CA . ASN A 1 269 ? 34.570 0.968 -22.044 1.00 65.62 269 ASN A CA 1
ATOM 2082 C C . ASN A 1 269 ? 35.747 1.392 -21.152 1.00 65.62 269 ASN A C 1
ATOM 2084 O O . ASN A 1 269 ? 36.481 0.549 -20.645 1.00 65.62 269 ASN A O 1
ATOM 2088 N N . THR A 1 270 ? 35.857 2.694 -20.869 1.00 62.44 270 THR A N 1
ATOM 2089 C CA . THR A 1 270 ? 36.841 3.243 -19.926 1.00 62.44 270 THR A CA 1
ATOM 2090 C C . THR A 1 270 ? 36.511 2.948 -18.458 1.00 62.44 270 THR A C 1
ATOM 2092 O O . THR A 1 270 ? 37.404 3.037 -17.619 1.00 62.44 270 THR A O 1
ATOM 2095 N N . LEU A 1 271 ? 35.264 2.586 -18.131 1.00 60.94 271 LEU A N 1
ATOM 2096 C CA . LEU A 1 271 ? 34.800 2.341 -16.761 1.00 60.94 271 LEU A CA 1
ATOM 2097 C C . LEU A 1 271 ? 34.913 0.870 -16.334 1.00 60.94 271 LEU A C 1
ATOM 2099 O O . LEU A 1 271 ? 35.258 0.595 -15.188 1.00 60.94 271 LEU A O 1
ATOM 2103 N N . ILE A 1 272 ? 34.624 -0.070 -17.240 1.00 61.31 272 ILE A N 1
ATOM 2104 C CA . ILE A 1 272 ? 34.664 -1.520 -16.958 1.00 61.31 272 ILE A CA 1
ATOM 2105 C C . ILE A 1 272 ? 36.089 -2.091 -17.116 1.00 61.31 272 ILE A C 1
ATOM 2107 O O . ILE A 1 272 ? 36.339 -3.245 -16.782 1.00 61.31 272 ILE A O 1
ATOM 2111 N N . GLY A 1 273 ? 37.057 -1.278 -17.552 1.00 53.75 273 GLY A N 1
ATOM 2112 C CA . GLY A 1 273 ? 38.461 -1.691 -17.620 1.00 53.75 273 GLY A CA 1
ATOM 2113 C C . GLY A 1 273 ? 38.698 -2.825 -18.615 1.00 53.75 273 GLY A C 1
ATOM 2114 O O . GLY A 1 273 ? 39.624 -3.611 -18.430 1.00 53.75 273 GLY A O 1
ATOM 2115 N N . VAL A 1 274 ? 37.864 -2.923 -19.656 1.00 54.72 274 VAL A N 1
ATOM 2116 C CA . VAL A 1 274 ? 38.147 -3.819 -20.778 1.00 54.72 274 VAL A CA 1
ATOM 2117 C C . VAL A 1 274 ? 39.408 -3.263 -21.446 1.00 54.72 274 VAL A C 1
ATOM 2119 O O . VAL A 1 274 ? 39.374 -2.111 -21.885 1.00 54.72 274 VAL A O 1
ATOM 2122 N N . PRO A 1 275 ? 40.534 -4.002 -21.461 1.00 48.34 275 PRO A N 1
ATOM 2123 C CA . PRO A 1 275 ? 41.762 -3.527 -22.085 1.00 48.34 275 PRO A CA 1
ATOM 2124 C C . PRO A 1 275 ? 41.486 -3.162 -23.543 1.00 48.34 275 PRO A C 1
ATOM 2126 O O . PRO A 1 275 ? 40.664 -3.823 -24.179 1.00 48.34 275 PRO A O 1
ATOM 2129 N N . ASP A 1 276 ? 42.208 -2.175 -24.079 1.00 47.50 276 ASP A N 1
ATOM 2130 C CA . ASP A 1 276 ? 42.218 -1.766 -25.496 1.00 47.50 276 ASP A CA 1
ATOM 2131 C C . ASP A 1 276 ? 42.736 -2.882 -26.447 1.00 47.50 276 ASP A C 1
ATOM 2133 O O . ASP A 1 276 ? 43.434 -2.630 -27.427 1.00 47.50 276 ASP A O 1
ATOM 2137 N N . ALA A 1 277 ? 42.423 -4.151 -26.179 1.00 40.84 277 ALA A N 1
ATOM 2138 C CA . ALA A 1 277 ? 42.460 -5.212 -27.164 1.00 40.84 277 ALA A CA 1
ATOM 2139 C C . ALA A 1 277 ? 41.249 -4.992 -28.076 1.00 40.84 277 ALA A C 1
ATOM 2141 O O . ALA A 1 277 ? 40.106 -5.239 -27.694 1.00 40.84 277 ALA A O 1
ATOM 2142 N N . GLY A 1 278 ? 41.511 -4.415 -29.249 1.00 46.97 278 GLY A N 1
ATOM 2143 C CA . GLY A 1 278 ? 40.493 -3.963 -30.187 1.00 46.97 278 GLY A CA 1
ATOM 2144 C C . GLY A 1 278 ? 39.335 -4.947 -30.377 1.00 46.97 278 GLY A C 1
ATOM 2145 O O . GLY A 1 278 ? 39.539 -6.155 -30.441 1.00 46.97 278 GLY A O 1
ATOM 2146 N N . THR A 1 279 ? 38.137 -4.378 -30.547 1.00 44.78 279 THR A N 1
ATOM 2147 C CA . THR A 1 279 ? 36.876 -4.961 -31.066 1.00 44.78 279 THR A CA 1
ATOM 2148 C C . THR A 1 279 ? 35.753 -5.381 -30.111 1.00 44.78 279 THR A C 1
ATOM 2150 O O . THR A 1 279 ? 34.647 -5.577 -30.608 1.00 44.78 279 THR A O 1
ATOM 2153 N N . THR A 1 280 ? 35.895 -5.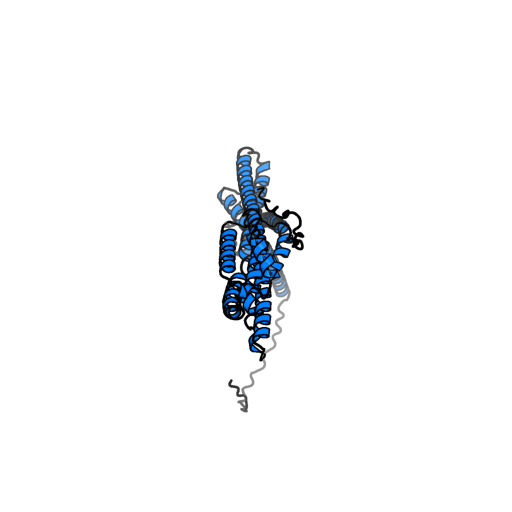398 -28.782 1.00 46.62 280 THR A N 1
ATOM 2154 C CA . THR A 1 280 ? 34.743 -5.720 -27.899 1.00 46.62 280 THR A CA 1
ATOM 2155 C C . THR A 1 280 ? 34.165 -4.503 -27.182 1.00 46.62 280 THR A C 1
ATOM 2157 O O . THR A 1 280 ? 34.076 -4.472 -25.956 1.00 46.62 280 THR A O 1
ATOM 2160 N N . SER A 1 281 ? 33.740 -3.482 -27.927 1.00 56.12 281 SER A N 1
ATOM 2161 C CA . SER A 1 281 ? 32.783 -2.522 -27.371 1.00 56.12 281 SER A CA 1
ATOM 2162 C C . SER A 1 281 ? 31.417 -3.205 -27.241 1.00 56.12 281 SER A C 1
ATOM 2164 O O . SER A 1 281 ? 31.021 -4.007 -28.085 1.00 56.12 281 SER A O 1
ATOM 2166 N N . LEU A 1 282 ? 30.677 -2.910 -26.167 1.00 57.69 282 LEU A N 1
ATOM 2167 C CA . LEU A 1 282 ? 29.336 -3.483 -25.948 1.00 57.69 282 LEU A CA 1
ATOM 2168 C C . LEU A 1 282 ? 28.357 -3.149 -27.095 1.00 57.69 282 LEU A C 1
ATOM 2170 O O . LEU A 1 282 ? 27.387 -3.886 -27.301 1.00 57.69 282 LEU A O 1
ATOM 2174 N N . PHE A 1 283 ? 28.650 -2.079 -27.848 1.00 59.19 283 PHE A N 1
ATOM 2175 C CA . PHE A 1 283 ? 27.929 -1.614 -29.033 1.00 59.19 283 PHE A CA 1
ATOM 2176 C C . PHE A 1 283 ? 28.902 -1.062 -30.106 1.00 59.19 283 PHE A C 1
ATOM 2178 O O . PHE A 1 283 ? 29.104 0.151 -30.186 1.00 59.19 283 PHE A O 1
ATOM 2185 N N . PRO A 1 284 ? 29.522 -1.915 -30.940 1.00 55.00 284 PRO A N 1
ATOM 2186 C CA . PRO A 1 284 ? 30.586 -1.511 -31.870 1.00 55.00 284 PRO A CA 1
ATOM 2187 C C . PRO A 1 284 ? 30.147 -0.605 -33.016 1.00 55.00 284 PRO A C 1
ATOM 2189 O O . PRO A 1 284 ? 30.969 0.130 -33.552 1.00 55.00 284 PRO A O 1
ATOM 2192 N N . ASN A 1 285 ? 28.855 -0.584 -33.338 1.00 58.12 285 ASN A N 1
ATOM 2193 C CA . ASN A 1 285 ? 28.318 0.162 -34.476 1.00 58.12 285 ASN A CA 1
ATOM 2194 C C . ASN A 1 285 ? 27.385 1.313 -34.067 1.00 58.12 285 ASN A C 1
ATOM 2196 O O . ASN A 1 285 ? 26.688 1.879 -34.905 1.00 58.12 285 ASN A O 1
ATOM 2200 N N . PHE A 1 286 ? 27.361 1.689 -32.784 1.00 58.34 286 PHE A N 1
ATOM 2201 C CA . PHE A 1 286 ? 26.431 2.713 -32.291 1.00 58.34 286 PHE A CA 1
ATOM 2202 C C . PHE A 1 286 ? 26.774 4.142 -32.758 1.00 58.34 286 PHE A C 1
ATOM 2204 O O . PHE A 1 286 ? 25.939 5.035 -32.673 1.00 58.34 286 PHE A O 1
ATOM 2211 N N . LEU A 1 287 ? 27.999 4.378 -33.249 1.00 52.12 287 LEU A N 1
ATOM 2212 C CA . LEU A 1 287 ? 28.469 5.694 -33.710 1.00 52.12 287 LEU A CA 1
ATOM 2213 C C . LEU A 1 287 ? 28.101 6.020 -35.164 1.00 52.12 287 LEU A C 1
ATOM 2215 O O . LEU A 1 287 ? 28.065 7.195 -35.519 1.00 52.12 287 LEU A O 1
ATOM 2219 N N . SER A 1 288 ? 27.814 5.024 -36.012 1.00 55.41 288 SER A N 1
ATOM 2220 C CA . SER A 1 288 ? 27.515 5.256 -37.440 1.00 55.41 288 SER A CA 1
ATOM 2221 C C . SER A 1 288 ? 26.112 5.825 -37.706 1.00 55.41 288 SER A C 1
ATOM 2223 O O . SER A 1 288 ? 25.733 6.051 -38.852 1.00 55.41 288 SER A O 1
ATOM 2225 N N . GLY A 1 289 ? 25.338 6.071 -36.651 1.00 59.50 289 GLY A N 1
ATOM 2226 C CA . GLY A 1 289 ? 23.994 6.633 -36.681 1.00 59.50 289 GLY A CA 1
ATOM 2227 C C . GLY A 1 289 ? 23.243 6.231 -35.416 1.00 59.50 289 GLY A C 1
ATOM 2228 O O . GLY A 1 289 ? 23.645 5.301 -34.727 1.00 59.50 289 GLY A O 1
ATOM 2229 N N . PHE A 1 290 ? 22.126 6.893 -35.114 1.00 64.94 290 PHE A N 1
ATOM 2230 C CA . PHE A 1 290 ? 21.246 6.570 -33.975 1.00 64.94 290 PHE A CA 1
ATOM 2231 C C . PHE A 1 290 ? 20.489 5.232 -34.170 1.00 64.94 290 PHE A C 1
ATOM 2233 O O . PHE A 1 290 ? 19.307 5.106 -33.847 1.00 64.94 290 PHE A O 1
ATOM 2240 N N . GLN A 1 291 ? 21.132 4.251 -34.801 1.00 68.50 291 GLN A N 1
ATOM 2241 C CA . GLN A 1 291 ? 20.526 3.036 -35.303 1.00 68.50 291 GLN A CA 1
ATOM 2242 C C . GLN A 1 291 ? 21.367 1.826 -34.869 1.00 68.50 291 GLN A C 1
ATOM 2244 O O . GLN A 1 291 ? 22.516 1.706 -35.289 1.00 68.50 291 GLN A O 1
ATOM 2249 N N . PRO A 1 292 ? 20.808 0.913 -34.056 1.00 75.31 292 PRO A N 1
ATOM 2250 C CA . PRO A 1 292 ? 21.469 -0.351 -33.751 1.00 75.31 292 PRO A CA 1
ATOM 2251 C C . PRO A 1 292 ? 21.685 -1.165 -35.033 1.00 75.31 292 PRO A C 1
ATOM 2253 O O . PRO A 1 292 ? 20.811 -1.193 -35.905 1.00 75.31 292 PRO A O 1
ATOM 2256 N N . ALA A 1 293 ? 22.822 -1.856 -35.135 1.00 75.81 293 ALA A N 1
ATOM 2257 C CA . ALA A 1 293 ? 23.203 -2.606 -36.334 1.00 75.81 293 ALA A CA 1
ATOM 2258 C C . ALA A 1 293 ? 22.318 -3.837 -36.582 1.00 75.81 293 ALA A C 1
ATOM 2260 O O . ALA A 1 293 ? 22.253 -4.343 -37.700 1.00 75.81 293 ALA A O 1
ATOM 2261 N N . GLY A 1 294 ? 21.599 -4.309 -35.559 1.00 81.50 294 GLY A N 1
ATOM 2262 C CA . GLY A 1 294 ? 20.649 -5.404 -35.703 1.00 81.50 294 GLY A CA 1
ATOM 2263 C C . GLY A 1 294 ? 19.733 -5.608 -34.493 1.00 81.50 294 GLY A C 1
ATOM 2264 O O . GLY A 1 294 ? 19.870 -4.922 -33.474 1.00 81.50 294 GLY A O 1
ATOM 2265 N N . PRO A 1 295 ? 18.812 -6.588 -34.574 1.00 83.19 295 PRO A N 1
ATOM 2266 C CA . PRO A 1 295 ? 17.835 -6.872 -33.520 1.00 83.19 295 PRO A CA 1
ATOM 2267 C C . PRO A 1 295 ? 18.470 -7.169 -32.155 1.00 83.19 295 PRO A C 1
ATOM 2269 O O . PRO A 1 295 ? 17.924 -6.784 -31.124 1.00 83.19 295 PRO A O 1
ATOM 2272 N N . GLY A 1 296 ? 19.645 -7.810 -32.137 1.00 85.31 296 GLY A N 1
ATOM 2273 C CA . GLY A 1 296 ? 20.368 -8.122 -30.902 1.00 85.31 296 GLY A CA 1
ATOM 2274 C C . GLY A 1 296 ? 20.897 -6.883 -30.172 1.00 85.31 296 GLY A C 1
ATOM 2275 O O . GLY A 1 296 ? 20.773 -6.789 -28.954 1.00 85.31 296 GLY A O 1
ATOM 2276 N N . GLU A 1 297 ? 21.446 -5.902 -30.895 1.00 83.88 297 GLU A N 1
ATOM 2277 C CA . GLU A 1 297 ? 21.893 -4.633 -30.299 1.00 83.88 297 GLU A CA 1
ATOM 2278 C C . GLU A 1 297 ? 20.707 -3.793 -29.819 1.00 83.88 297 GLU A C 1
ATOM 2280 O O . GLU A 1 297 ? 20.770 -3.188 -28.750 1.00 83.88 297 GLU A O 1
ATOM 2285 N N . PHE A 1 298 ? 19.594 -3.821 -30.558 1.00 86.00 298 PHE A N 1
ATOM 2286 C CA . PHE A 1 298 ? 18.356 -3.174 -30.134 1.00 86.00 298 PHE A CA 1
ATOM 2287 C C . PHE A 1 298 ? 17.810 -3.785 -28.835 1.00 86.00 298 PHE A C 1
ATOM 2289 O O . PHE A 1 298 ? 17.495 -3.052 -27.902 1.00 86.00 298 PHE A O 1
ATOM 2296 N N . ALA A 1 299 ? 17.767 -5.117 -28.721 1.00 88.12 299 ALA A N 1
ATOM 2297 C CA . ALA A 1 299 ? 17.328 -5.793 -27.500 1.00 88.12 299 ALA A CA 1
ATOM 2298 C C . ALA A 1 299 ? 18.214 -5.440 -26.292 1.00 88.12 299 ALA A C 1
ATOM 2300 O O . ALA A 1 299 ? 17.697 -5.117 -25.223 1.00 88.12 299 ALA A O 1
ATOM 2301 N N . LYS A 1 300 ? 19.543 -5.419 -26.471 1.00 89.50 300 LYS A N 1
ATOM 2302 C CA . LYS A 1 300 ? 20.484 -4.968 -25.432 1.00 89.50 300 LYS A CA 1
ATOM 2303 C C . LYS A 1 300 ? 20.193 -3.531 -24.997 1.00 89.50 300 LYS A C 1
ATOM 2305 O O . LYS A 1 300 ? 20.148 -3.261 -23.800 1.00 89.50 300 LYS A O 1
ATOM 2310 N N . LEU A 1 301 ? 19.967 -2.624 -25.950 1.00 90.56 301 LEU A N 1
ATOM 2311 C CA . LEU A 1 301 ? 19.633 -1.229 -25.661 1.00 90.56 301 LEU A CA 1
ATOM 2312 C C . LEU A 1 301 ? 18.334 -1.113 -24.852 1.00 90.56 301 LEU A C 1
ATOM 2314 O O . LEU A 1 301 ? 18.288 -0.343 -23.896 1.00 90.56 301 LEU A O 1
ATOM 2318 N N . MET A 1 302 ? 17.303 -1.895 -25.186 1.00 92.50 302 MET A N 1
ATOM 2319 C CA . MET A 1 302 ? 16.041 -1.914 -24.437 1.00 92.50 302 MET A CA 1
ATOM 2320 C C . MET A 1 302 ? 16.238 -2.415 -23.005 1.00 92.50 302 MET A C 1
ATOM 2322 O O . MET A 1 302 ? 15.783 -1.766 -22.067 1.00 92.50 302 MET A O 1
ATOM 2326 N N . VAL A 1 303 ? 16.975 -3.513 -22.811 1.00 93.56 303 VAL A N 1
ATOM 2327 C CA . VAL A 1 303 ? 17.269 -4.043 -21.468 1.00 93.56 303 VAL A CA 1
ATOM 2328 C C . VAL A 1 303 ? 18.019 -3.012 -20.624 1.00 93.56 303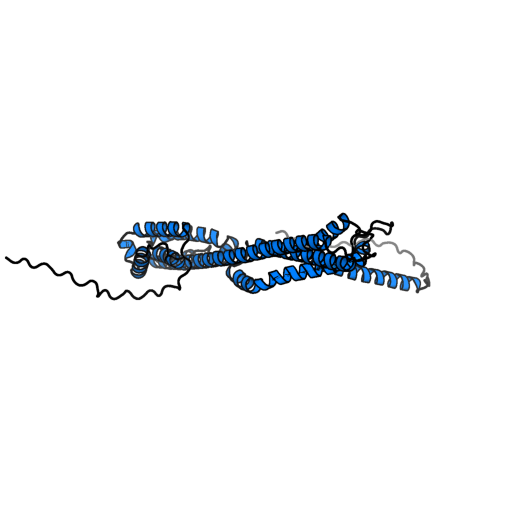 VAL A C 1
ATOM 2330 O O . VAL A 1 303 ? 17.632 -2.747 -19.490 1.00 93.56 303 VAL A O 1
ATOM 2333 N N . TRP A 1 304 ? 19.046 -2.368 -21.180 1.00 93.75 304 TRP A N 1
ATOM 2334 C CA . TRP A 1 304 ? 19.784 -1.323 -20.468 1.00 93.75 304 TRP A CA 1
ATOM 2335 C C . TRP A 1 304 ? 18.943 -0.078 -20.195 1.00 93.75 304 TRP A C 1
ATOM 2337 O O . TRP A 1 304 ? 19.064 0.508 -19.123 1.00 93.75 304 TRP A O 1
ATOM 2347 N N . SER A 1 305 ? 18.057 0.295 -21.118 1.00 94.81 305 SER A N 1
ATOM 2348 C CA . SER A 1 305 ? 17.105 1.392 -20.916 1.00 94.81 305 SER A CA 1
ATOM 2349 C C . SER A 1 305 ? 16.158 1.088 -19.758 1.00 94.81 305 SER A C 1
ATOM 2351 O O . SER A 1 305 ? 15.960 1.930 -18.888 1.00 94.81 305 SER A O 1
ATOM 2353 N N . PHE A 1 306 ? 15.630 -0.138 -19.701 1.00 95.12 306 PHE A N 1
ATOM 2354 C CA . PHE A 1 306 ? 14.793 -0.595 -18.595 1.00 95.12 306 PHE A CA 1
ATOM 2355 C C . PHE A 1 306 ? 15.556 -0.546 -17.270 1.00 95.12 306 PHE A C 1
ATOM 2357 O O . PHE A 1 306 ? 15.057 0.021 -16.302 1.00 95.12 306 PHE A O 1
ATOM 2364 N N . ILE A 1 307 ? 16.777 -1.093 -17.228 1.00 95.06 307 ILE A N 1
ATOM 2365 C CA . ILE A 1 307 ? 17.624 -1.094 -16.027 1.00 95.06 307 ILE A CA 1
ATOM 2366 C C . ILE A 1 307 ? 17.919 0.336 -15.565 1.00 95.06 307 ILE A C 1
ATOM 2368 O O . ILE A 1 307 ? 17.839 0.603 -14.370 1.00 95.06 307 ILE A O 1
ATOM 2372 N N . ALA A 1 308 ? 18.205 1.258 -16.490 1.00 95.06 308 ALA A N 1
ATOM 2373 C CA . ALA A 1 308 ? 18.465 2.663 -16.179 1.00 95.06 308 ALA A CA 1
ATOM 2374 C C . ALA A 1 308 ? 17.290 3.334 -15.463 1.00 95.06 308 ALA A C 1
ATOM 2376 O O . ALA A 1 308 ? 17.501 4.116 -14.540 1.00 95.06 308 ALA A O 1
ATOM 2377 N N . GLY A 1 309 ? 16.059 3.027 -15.881 1.00 94.44 309 GLY A N 1
ATOM 2378 C CA . GLY A 1 309 ? 14.874 3.534 -15.203 1.00 94.44 309 GLY A CA 1
ATOM 2379 C C . GLY A 1 309 ? 14.522 2.771 -13.931 1.00 94.44 309 GLY A C 1
ATOM 2380 O O . GLY A 1 309 ? 14.085 3.372 -12.957 1.00 94.44 309 GLY A O 1
ATOM 2381 N N . PHE A 1 310 ? 14.746 1.459 -13.907 1.00 94.56 310 PHE A N 1
ATOM 2382 C CA . PHE A 1 310 ? 14.454 0.619 -12.750 1.00 94.56 310 PHE A CA 1
ATOM 2383 C C . PHE A 1 310 ? 15.375 0.918 -11.561 1.00 94.56 310 PHE A C 1
ATOM 2385 O O . PHE A 1 310 ? 14.929 1.024 -10.416 1.00 94.56 310 PHE A O 1
ATOM 2392 N N . ALA A 1 311 ? 16.668 1.070 -11.826 1.00 93.50 311 ALA A N 1
ATOM 2393 C CA . ALA A 1 311 ? 17.671 1.406 -10.834 1.00 93.50 311 ALA A CA 1
ATOM 2394 C C . ALA A 1 311 ? 17.948 2.913 -10.880 1.00 93.50 311 ALA A C 1
ATOM 2396 O O . ALA A 1 311 ? 18.921 3.354 -11.477 1.00 93.50 311 ALA A O 1
ATOM 2397 N N . GLU A 1 312 ? 17.114 3.707 -10.207 1.00 85.00 312 GLU A N 1
ATOM 2398 C CA . GLU A 1 312 ? 17.189 5.181 -10.213 1.00 85.00 312 GLU A CA 1
ATOM 2399 C C . GLU A 1 312 ? 18.571 5.755 -9.837 1.00 85.00 312 GLU A C 1
ATOM 2401 O O . GLU A 1 312 ? 18.917 6.854 -10.258 1.00 85.00 312 GLU A O 1
ATOM 2406 N N . LYS A 1 313 ? 19.383 5.011 -9.070 1.00 87.50 313 LYS A N 1
ATOM 2407 C CA . LYS A 1 313 ? 20.758 5.400 -8.700 1.00 87.50 313 LYS A CA 1
ATOM 2408 C C . LYS A 1 313 ? 21.830 4.928 -9.683 1.00 87.50 313 LYS A C 1
ATOM 2410 O O . LYS A 1 313 ? 22.935 5.448 -9.658 1.00 87.50 313 LYS A O 1
ATOM 2415 N N . PHE A 1 314 ? 21.516 3.996 -10.583 1.00 87.31 314 PHE A N 1
ATOM 2416 C CA . PHE A 1 314 ? 22.498 3.402 -11.489 1.00 87.31 314 PHE A CA 1
ATOM 2417 C C . PHE A 1 314 ? 23.148 4.442 -12.405 1.00 87.31 314 PHE A C 1
ATOM 2419 O O . PHE A 1 314 ? 24.371 4.501 -12.490 1.00 87.31 314 PHE A O 1
ATOM 2426 N N . VAL A 1 315 ? 22.349 5.279 -13.075 1.00 88.56 315 VAL A N 1
ATOM 2427 C CA . VAL A 1 315 ? 22.885 6.297 -13.992 1.00 88.56 315 VAL A CA 1
ATOM 2428 C C . VAL A 1 315 ? 23.684 7.377 -13.247 1.00 88.56 315 VAL A C 1
ATOM 2430 O O . VAL A 1 315 ? 24.817 7.623 -13.664 1.00 88.56 315 VAL A O 1
ATOM 2433 N N . PRO A 1 316 ? 23.185 7.974 -12.144 1.00 87.75 316 PRO A N 1
ATOM 2434 C CA . PRO A 1 316 ? 23.993 8.862 -11.304 1.00 87.75 316 PRO A CA 1
ATOM 2435 C C . PRO A 1 316 ? 25.316 8.232 -10.848 1.00 87.75 316 PRO A C 1
ATOM 2437 O O . PRO A 1 316 ? 26.372 8.824 -11.052 1.00 87.75 316 PRO A O 1
ATOM 2440 N N . ASP A 1 317 ? 25.289 6.998 -10.337 1.00 87.75 317 ASP A N 1
ATOM 2441 C CA . ASP A 1 317 ? 26.489 6.307 -9.854 1.00 87.75 317 ASP A CA 1
ATOM 2442 C C . ASP A 1 317 ? 27.514 6.076 -10.978 1.00 87.75 317 ASP A C 1
ATOM 2444 O O . ASP A 1 317 ? 28.724 6.174 -10.758 1.00 87.75 317 ASP A O 1
ATOM 2448 N N . VAL A 1 318 ? 27.056 5.763 -12.195 1.00 84.50 318 VAL A N 1
ATOM 2449 C CA . VAL A 1 318 ? 27.925 5.617 -13.374 1.00 84.50 318 VAL A CA 1
ATOM 2450 C C . VAL A 1 318 ? 28.581 6.953 -13.733 1.00 84.50 318 VAL A C 1
ATOM 2452 O O . VAL A 1 318 ? 29.793 6.988 -13.956 1.00 84.50 318 VAL A O 1
ATOM 2455 N N . LEU A 1 319 ? 27.820 8.051 -13.750 1.00 84.44 319 LEU A N 1
ATOM 2456 C CA . LEU A 1 319 ? 28.340 9.392 -14.046 1.00 84.44 319 LEU A CA 1
ATOM 2457 C C . LEU A 1 319 ? 29.346 9.870 -12.989 1.00 84.44 319 LEU A C 1
ATOM 2459 O O . LEU A 1 319 ? 30.409 10.392 -13.337 1.00 84.44 319 LEU A O 1
ATOM 2463 N N . ASP A 1 320 ? 29.062 9.626 -11.712 1.00 86.88 320 ASP A N 1
ATOM 2464 C CA . ASP A 1 320 ? 29.959 9.970 -10.609 1.00 86.88 320 ASP A CA 1
ATOM 2465 C C . ASP A 1 320 ? 31.281 9.205 -10.699 1.00 86.88 320 ASP A C 1
ATOM 2467 O O . ASP A 1 320 ? 32.355 9.775 -10.492 1.00 86.88 320 ASP A O 1
ATOM 2471 N N . ARG A 1 321 ? 31.237 7.911 -11.044 1.00 84.38 321 ARG A N 1
ATOM 2472 C CA . ARG A 1 321 ? 32.460 7.113 -11.225 1.00 84.38 321 ARG A CA 1
ATOM 2473 C C . ARG A 1 321 ? 33.279 7.579 -12.428 1.00 84.38 321 ARG A C 1
ATOM 2475 O O . ARG A 1 321 ? 34.503 7.622 -12.330 1.00 84.38 321 ARG A O 1
ATOM 2482 N N . ILE A 1 322 ? 32.634 7.949 -13.537 1.00 81.44 322 ILE A N 1
ATOM 2483 C CA . ILE A 1 322 ? 33.325 8.507 -14.711 1.00 81.44 322 ILE A CA 1
ATOM 2484 C C . ILE A 1 322 ? 34.045 9.806 -14.327 1.00 81.44 322 ILE A C 1
ATOM 2486 O O . ILE A 1 322 ? 35.228 9.953 -14.630 1.00 81.44 322 ILE A O 1
ATOM 2490 N N . THR A 1 323 ? 33.365 10.706 -13.615 1.00 83.75 323 THR A N 1
ATOM 2491 C CA . THR A 1 323 ? 33.936 11.984 -13.159 1.00 83.75 323 THR A CA 1
ATOM 2492 C C . THR A 1 323 ? 35.133 11.763 -12.228 1.00 83.75 323 THR A C 1
ATOM 2494 O O . THR A 1 323 ? 36.216 12.291 -12.476 1.00 83.75 323 THR A O 1
ATOM 2497 N N . LYS A 1 324 ? 34.997 10.883 -11.225 1.00 82.88 324 LYS A N 1
ATOM 2498 C CA . LYS A 1 324 ? 36.087 10.538 -10.290 1.00 82.88 324 LYS A CA 1
ATOM 2499 C C . LYS A 1 324 ? 37.303 9.918 -10.986 1.00 82.88 324 LYS A C 1
ATOM 2501 O O . LYS A 1 324 ? 38.442 10.220 -10.631 1.00 82.88 324 LYS A O 1
ATOM 2506 N N . ASN A 1 325 ? 37.084 9.066 -11.989 1.00 77.62 325 ASN A N 1
ATOM 2507 C CA . ASN A 1 325 ? 38.174 8.447 -12.742 1.00 77.62 325 ASN A CA 1
ATOM 2508 C C . ASN A 1 325 ? 38.948 9.462 -13.601 1.00 77.62 325 ASN A C 1
ATOM 2510 O O . ASN A 1 325 ? 40.162 9.315 -13.751 1.00 77.62 325 ASN A O 1
ATOM 2514 N N . GLN A 1 326 ? 38.284 10.493 -14.137 1.00 74.50 326 GLN A N 1
ATOM 2515 C CA . GLN A 1 326 ? 38.953 11.575 -14.874 1.00 74.50 326 GLN A CA 1
ATOM 2516 C C . GLN A 1 326 ? 39.854 12.405 -13.949 1.00 74.50 326 GLN A C 1
ATOM 2518 O O . GLN A 1 326 ? 41.032 12.594 -14.251 1.00 74.50 326 GLN A O 1
ATOM 2523 N N . GLU A 1 327 ? 39.356 12.794 -12.772 1.00 74.88 327 GLU A N 1
ATOM 2524 C CA . GLU A 1 327 ? 40.145 13.534 -11.775 1.00 74.88 327 GLU A CA 1
ATOM 2525 C C . GLU A 1 327 ? 41.385 12.756 -11.304 1.00 74.88 327 GLU A C 1
ATOM 2527 O O . GLU A 1 327 ? 42.471 13.321 -11.148 1.00 74.88 327 GLU A O 1
ATOM 2532 N N . GLY A 1 328 ? 41.246 11.442 -11.091 1.00 72.06 328 GLY A N 1
ATOM 2533 C CA . GLY A 1 328 ? 42.366 10.570 -10.737 1.00 72.06 328 GLY A CA 1
ATOM 2534 C C . GLY A 1 328 ? 43.435 10.518 -11.830 1.00 72.06 328 GLY A C 1
ATOM 2535 O O . GLY A 1 328 ? 44.629 10.602 -11.528 1.00 72.06 328 GLY A O 1
ATOM 2536 N N . ARG A 1 329 ? 43.011 10.446 -13.100 1.00 67.19 329 ARG A N 1
ATOM 2537 C CA . ARG A 1 329 ? 43.908 10.401 -14.262 1.00 67.19 329 ARG A CA 1
ATOM 2538 C C . ARG A 1 329 ? 44.692 11.701 -14.412 1.00 67.19 329 ARG A C 1
ATOM 2540 O O . ARG A 1 329 ? 45.920 11.644 -14.523 1.00 67.19 329 ARG A O 1
ATOM 2547 N N . ASP A 1 330 ? 44.024 12.847 -14.306 1.00 68.19 330 ASP A N 1
ATOM 2548 C CA . ASP A 1 330 ? 44.665 14.165 -14.354 1.00 68.19 330 ASP A CA 1
ATOM 2549 C C . ASP A 1 330 ? 45.681 14.345 -13.223 1.00 68.19 330 ASP A C 1
ATOM 2551 O O . ASP A 1 330 ? 46.805 14.788 -13.464 1.00 68.19 330 ASP A O 1
ATOM 2555 N N . ARG A 1 331 ? 45.364 13.896 -12.001 1.00 70.56 331 ARG A N 1
ATOM 2556 C CA . ARG A 1 331 ? 46.316 13.921 -10.877 1.00 70.56 331 ARG A CA 1
ATOM 2557 C C . ARG A 1 331 ? 47.557 13.065 -11.134 1.00 70.56 331 ARG A C 1
ATOM 2559 O O . ARG A 1 331 ? 48.665 13.511 -10.839 1.00 70.56 331 ARG A O 1
ATOM 2566 N N . THR A 1 332 ? 47.416 11.867 -11.706 1.00 67.56 332 THR A N 1
ATOM 2567 C CA . THR A 1 332 ? 48.579 11.041 -12.091 1.00 67.56 332 THR A CA 1
ATOM 2568 C C . THR A 1 332 ? 49.412 11.661 -13.210 1.00 67.56 332 THR A C 1
ATOM 2570 O O . THR A 1 332 ? 50.638 11.561 -13.170 1.00 67.56 332 THR A O 1
ATOM 2573 N N . VAL A 1 333 ? 48.784 12.324 -14.186 1.00 69.31 333 VAL A N 1
ATOM 25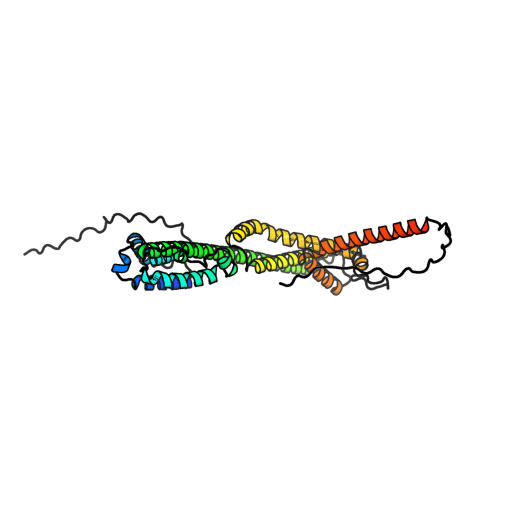74 C CA . VAL A 1 333 ? 49.497 13.010 -15.276 1.00 69.31 333 VAL A CA 1
ATOM 2575 C C . VAL A 1 333 ? 50.260 14.221 -14.741 1.00 69.31 333 VAL A C 1
ATOM 2577 O O . VAL A 1 333 ? 51.437 14.380 -15.061 1.00 69.31 333 VAL A O 1
ATOM 2580 N N . VAL A 1 334 ? 49.638 15.032 -13.879 1.00 70.94 334 VAL A N 1
ATOM 2581 C CA . VAL A 1 334 ? 50.286 16.180 -13.227 1.00 70.94 334 VAL A CA 1
ATOM 2582 C C . VAL A 1 334 ? 51.449 15.721 -12.349 1.00 70.94 334 VAL A C 1
ATOM 2584 O O . VAL A 1 334 ? 52.544 16.261 -12.478 1.00 70.94 334 VAL A O 1
ATOM 2587 N N . ARG A 1 335 ? 51.263 14.679 -11.529 1.00 66.06 335 ARG A N 1
ATOM 2588 C CA . ARG A 1 335 ? 52.330 14.127 -10.678 1.00 66.06 335 ARG A CA 1
ATOM 2589 C C . ARG A 1 335 ? 53.508 13.606 -11.501 1.00 66.06 335 ARG A C 1
ATOM 2591 O O . ARG A 1 335 ? 54.639 13.992 -11.242 1.00 66.06 335 ARG A O 1
ATOM 2598 N N . ARG A 1 336 ? 53.247 12.838 -12.567 1.00 60.44 336 ARG A N 1
ATOM 2599 C CA . ARG A 1 336 ? 54.299 12.358 -13.479 1.00 60.44 336 ARG A CA 1
ATOM 2600 C C . ARG A 1 336 ? 55.037 13.518 -14.163 1.00 60.44 336 ARG A C 1
ATOM 2602 O O . ARG A 1 336 ? 56.240 13.413 -14.376 1.00 60.44 336 ARG A O 1
ATOM 2609 N N . ARG A 1 337 ? 54.351 14.628 -14.471 1.00 61.75 337 ARG A N 1
ATOM 2610 C CA . ARG A 1 337 ? 54.980 15.843 -15.021 1.00 61.75 337 ARG A CA 1
ATOM 2611 C C . ARG A 1 337 ? 55.891 16.536 -14.009 1.00 61.75 337 ARG A C 1
ATOM 2613 O O . ARG A 1 337 ? 56.996 16.917 -14.379 1.00 61.75 337 ARG A O 1
ATOM 2620 N N . VAL A 1 338 ? 55.455 16.665 -12.756 1.00 64.69 338 VAL A N 1
ATOM 2621 C CA . VAL A 1 338 ? 56.243 17.266 -11.663 1.00 64.69 338 VAL A CA 1
ATOM 2622 C C . VAL A 1 338 ? 57.474 16.414 -11.333 1.00 64.69 338 VAL A C 1
ATOM 2624 O O . VAL A 1 338 ? 58.573 16.952 -11.199 1.00 64.69 338 VAL A O 1
ATOM 2627 N N . ASP A 1 339 ? 57.320 15.089 -11.320 1.00 63.09 339 ASP A N 1
ATOM 2628 C CA . ASP A 1 339 ? 58.423 14.150 -11.093 1.00 63.09 339 ASP A CA 1
ATOM 2629 C C . ASP A 1 339 ? 59.422 14.148 -12.271 1.00 63.09 339 ASP A C 1
ATOM 2631 O O . ASP A 1 339 ? 60.618 13.969 -12.068 1.00 63.09 339 ASP A O 1
ATOM 2635 N N . SER A 1 340 ? 58.965 14.415 -13.504 1.00 60.53 340 SER A N 1
ATOM 2636 C CA . SER A 1 340 ? 59.837 14.551 -14.686 1.00 60.53 340 SER A CA 1
ATOM 2637 C C . SER A 1 340 ? 60.480 15.936 -14.860 1.00 60.53 340 SER A C 1
ATOM 2639 O O . SER A 1 340 ? 61.450 16.065 -15.603 1.00 60.53 340 SER A O 1
ATOM 2641 N N . ALA A 1 341 ? 59.944 16.973 -14.207 1.00 56.91 341 ALA A N 1
ATOM 2642 C CA . ALA A 1 341 ? 60.437 18.352 -14.289 1.00 56.91 341 ALA A CA 1
ATOM 2643 C C . ALA A 1 341 ? 61.441 18.701 -13.178 1.00 56.91 341 ALA A C 1
ATOM 2645 O O . ALA A 1 341 ? 62.058 19.763 -13.219 1.00 56.91 341 ALA A O 1
ATOM 2646 N N . THR A 1 342 ? 61.632 17.803 -12.210 1.00 48.62 342 THR A N 1
ATOM 2647 C CA . THR A 1 342 ? 62.673 17.932 -11.193 1.00 48.62 342 THR A CA 1
ATOM 2648 C C . THR A 1 342 ? 63.854 17.051 -11.604 1.00 48.62 342 THR A C 1
ATOM 2650 O O . THR A 1 342 ? 63.800 15.840 -11.381 1.00 48.62 342 THR A O 1
ATOM 2653 N N . PRO A 1 343 ? 64.931 17.582 -12.219 1.00 48.38 343 PRO A N 1
ATOM 2654 C CA . PRO A 1 343 ? 66.146 16.797 -12.353 1.00 48.38 343 PRO A CA 1
ATOM 2655 C C . PRO A 1 343 ? 66.634 16.478 -10.941 1.00 48.38 343 PRO A C 1
ATOM 2657 O O . PRO A 1 343 ? 66.834 17.377 -10.123 1.00 48.38 343 PRO A O 1
ATOM 2660 N N . ALA A 1 344 ? 66.776 15.188 -10.650 1.00 50.81 344 ALA A N 1
ATOM 2661 C CA . ALA A 1 344 ? 67.340 14.694 -9.409 1.00 50.81 344 ALA A CA 1
ATOM 2662 C C . ALA A 1 344 ? 68.778 15.216 -9.263 1.00 50.81 344 ALA A C 1
ATOM 2664 O O . ALA A 1 344 ? 69.736 14.582 -9.696 1.00 50.81 344 ALA A O 1
ATOM 2665 N N . ALA A 1 345 ? 68.935 16.384 -8.642 1.00 49.44 345 ALA A N 1
ATOM 2666 C CA . ALA A 1 345 ? 70.175 16.763 -7.993 1.00 49.44 345 ALA A CA 1
ATOM 2667 C C . ALA A 1 345 ? 70.308 15.854 -6.768 1.00 49.44 345 ALA A C 1
ATOM 2669 O O . ALA A 1 345 ? 69.839 16.160 -5.673 1.00 49.44 345 ALA A O 1
ATOM 2670 N N . SER A 1 346 ? 70.880 14.676 -6.994 1.00 49.91 346 SER A N 1
ATOM 2671 C CA . SER A 1 346 ? 71.280 13.735 -5.960 1.00 49.91 346 SER A CA 1
ATOM 2672 C C . SER A 1 346 ? 72.351 14.383 -5.081 1.00 49.91 346 SER A C 1
ATOM 2674 O O . SER A 1 346 ? 73.546 14.247 -5.339 1.00 49.91 346 SER A O 1
ATOM 2676 N N . PHE A 1 347 ? 71.931 15.099 -4.039 1.00 47.78 347 PHE A N 1
ATOM 2677 C CA . PHE A 1 347 ? 72.792 15.416 -2.907 1.00 47.78 347 PHE A CA 1
ATOM 2678 C C . PHE A 1 347 ? 72.991 14.121 -2.111 1.00 47.78 347 PHE A C 1
ATOM 2680 O O . PHE A 1 347 ? 72.167 13.738 -1.283 1.00 47.78 347 PHE A O 1
ATOM 2687 N N . GLN A 1 348 ? 74.073 13.405 -2.420 1.00 45.41 348 GLN A N 1
ATOM 2688 C CA . GLN A 1 348 ? 74.585 12.319 -1.589 1.00 45.41 348 GLN A CA 1
ATOM 2689 C C . GLN A 1 348 ? 75.051 12.908 -0.252 1.00 45.41 348 GLN A C 1
ATOM 2691 O O . GLN A 1 348 ? 76.161 13.421 -0.145 1.00 45.41 348 GLN A O 1
ATOM 2696 N N . PHE A 1 349 ? 74.209 12.830 0.778 1.00 43.88 349 PHE A N 1
ATOM 2697 C CA . PHE A 1 349 ? 74.686 12.881 2.156 1.00 43.88 349 PHE A CA 1
ATOM 2698 C C . PHE A 1 349 ? 75.170 11.482 2.543 1.00 43.88 349 PHE A C 1
ATOM 2700 O O . PHE A 1 349 ? 74.420 10.507 2.485 1.00 43.88 349 PHE A O 1
ATOM 2707 N N . ALA A 1 350 ? 76.454 11.392 2.882 1.00 44.22 350 ALA A N 1
ATOM 2708 C CA . ALA A 1 350 ? 77.101 10.181 3.363 1.00 44.22 350 ALA A CA 1
ATOM 2709 C C . ALA A 1 350 ? 76.413 9.647 4.639 1.00 44.22 350 ALA A C 1
ATOM 2711 O O . ALA A 1 350 ? 76.043 10.448 5.503 1.00 44.22 350 ALA A O 1
ATOM 2712 N N . PRO A 1 351 ? 76.257 8.321 4.804 1.00 51.34 351 PRO A N 1
ATOM 2713 C CA . PRO A 1 351 ? 75.729 7.755 6.037 1.00 51.34 351 PRO A CA 1
ATOM 2714 C C . PRO A 1 351 ? 76.782 7.821 7.155 1.00 51.34 351 PRO A C 1
ATOM 2716 O O . PRO A 1 351 ? 77.912 7.360 6.992 1.00 51.34 351 PRO A O 1
ATOM 2719 N N . ALA A 1 352 ? 76.399 8.393 8.298 1.00 54.75 352 ALA A N 1
ATOM 2720 C CA . ALA A 1 352 ? 77.170 8.331 9.537 1.00 54.75 352 ALA A CA 1
ATOM 2721 C C . ALA A 1 352 ? 77.159 6.896 10.122 1.00 54.75 352 ALA A C 1
ATOM 2723 O O . ALA A 1 352 ? 76.192 6.159 9.907 1.00 54.75 352 ALA A O 1
ATOM 2724 N N . PRO A 1 353 ? 78.226 6.480 10.832 1.00 61.84 353 PRO A N 1
ATOM 2725 C CA . PRO A 1 353 ? 78.460 5.088 11.218 1.00 61.84 353 PRO A CA 1
ATOM 2726 C C . PRO A 1 353 ? 77.549 4.597 12.362 1.00 61.84 353 PRO A C 1
ATOM 2728 O O . PRO A 1 353 ? 77.023 5.407 13.127 1.00 61.84 353 PRO A O 1
ATOM 2731 N N . PRO A 1 354 ? 77.384 3.266 12.510 1.00 58.16 354 PRO A N 1
ATOM 2732 C CA . PRO A 1 354 ? 76.475 2.666 13.479 1.00 58.16 354 PRO A CA 1
ATOM 2733 C C . PRO A 1 354 ? 77.060 2.685 14.897 1.00 58.16 354 PRO A C 1
ATOM 2735 O O . PRO A 1 354 ? 78.120 2.111 15.151 1.00 58.16 354 PRO A O 1
ATOM 2738 N N . THR A 1 355 ? 76.342 3.284 15.845 1.00 58.50 355 THR A N 1
ATOM 2739 C CA . THR A 1 355 ? 76.570 3.080 17.280 1.00 58.50 355 THR A CA 1
ATOM 2740 C C . THR A 1 355 ? 75.765 1.879 17.777 1.00 58.50 355 THR A C 1
ATOM 2742 O O . THR A 1 355 ? 74.563 1.756 17.553 1.00 58.50 355 THR A O 1
ATOM 2745 N N . ALA A 1 356 ? 76.496 0.969 18.417 1.00 54.47 356 ALA A N 1
ATOM 2746 C CA . ALA A 1 356 ? 76.061 -0.301 18.983 1.00 54.47 356 ALA A CA 1
ATOM 2747 C C . ALA A 1 356 ? 75.186 -0.123 20.257 1.00 54.47 356 ALA A C 1
ATOM 2749 O O . ALA A 1 356 ? 75.042 0.998 20.751 1.00 54.47 356 ALA A O 1
ATOM 2750 N N . PRO A 1 357 ? 74.577 -1.207 20.782 1.00 55.75 357 PRO A N 1
ATOM 2751 C CA . PRO A 1 357 ? 73.370 -1.161 21.602 1.00 55.75 357 PRO A CA 1
ATOM 2752 C C . PRO A 1 357 ? 73.656 -1.003 23.101 1.00 55.75 357 PRO A C 1
ATOM 2754 O O . PRO A 1 357 ? 74.643 -1.528 23.613 1.00 55.75 357 PRO A O 1
ATOM 2757 N N . ALA A 1 358 ? 72.726 -0.367 23.817 1.00 49.78 358 ALA A N 1
ATOM 2758 C CA . ALA A 1 358 ? 72.621 -0.456 25.269 1.00 49.78 358 ALA A CA 1
ATOM 2759 C C . ALA A 1 358 ? 71.328 -1.196 25.651 1.00 49.78 358 ALA A C 1
ATOM 2761 O O . ALA A 1 358 ? 70.229 -0.855 25.221 1.00 49.78 358 ALA A O 1
ATOM 2762 N N . THR A 1 359 ? 71.535 -2.254 26.424 1.00 54.56 359 THR A N 1
ATOM 2763 C CA . THR A 1 359 ? 70.605 -3.192 27.064 1.00 54.56 359 THR A CA 1
ATOM 2764 C C . THR A 1 359 ? 69.671 -2.548 28.111 1.00 54.56 359 THR A C 1
ATOM 2766 O O . THR A 1 359 ? 69.842 -1.376 28.445 1.00 54.56 359 THR A O 1
ATOM 2769 N N . PRO A 1 360 ? 68.659 -3.294 28.608 1.00 55.81 360 PRO A N 1
ATOM 2770 C CA . PRO A 1 360 ? 67.383 -2.760 29.071 1.00 55.81 360 PRO A CA 1
ATOM 2771 C C . PRO A 1 360 ? 67.363 -2.429 30.567 1.00 55.81 360 PRO A C 1
ATOM 2773 O O . PRO A 1 360 ? 68.090 -3.026 31.358 1.00 55.81 360 PRO A O 1
ATOM 2776 N N . VAL A 1 361 ? 66.441 -1.547 30.954 1.00 55.91 361 VAL A N 1
ATOM 2777 C CA . VAL A 1 361 ? 65.988 -1.388 32.340 1.00 55.91 361 VAL A CA 1
ATOM 2778 C C . VAL A 1 361 ? 64.499 -1.708 32.379 1.00 55.91 361 VAL A C 1
ATOM 2780 O O . VAL A 1 361 ? 63.700 -1.123 31.648 1.00 55.91 361 VAL A O 1
ATOM 2783 N N . ALA A 1 362 ? 64.184 -2.714 33.188 1.00 49.81 362 ALA A N 1
ATOM 2784 C CA . ALA A 1 362 ? 62.849 -3.109 33.591 1.00 49.81 362 ALA A CA 1
ATOM 2785 C C . ALA A 1 362 ? 62.299 -2.154 34.660 1.00 49.81 362 ALA A C 1
ATOM 2787 O O . ALA A 1 362 ? 63.082 -1.572 35.403 1.00 49.81 362 ALA A O 1
ATOM 2788 N N . ASP A 1 363 ? 60.971 -2.035 34.681 1.00 46.59 363 ASP A N 1
ATOM 2789 C CA . ASP A 1 363 ? 60.043 -1.690 35.778 1.00 46.59 363 ASP A CA 1
ATOM 2790 C C . ASP A 1 363 ? 58.827 -1.036 35.092 1.00 46.59 363 ASP A C 1
ATOM 2792 O O . ASP A 1 363 ? 58.986 -0.159 34.253 1.00 46.59 363 ASP A O 1
ATOM 2796 N N . GLY A 1 364 ? 57.565 -1.398 35.281 1.00 39.78 364 GLY A N 1
ATOM 2797 C CA . GLY A 1 364 ? 56.882 -2.165 36.306 1.00 39.78 364 GLY A CA 1
ATOM 2798 C C . GLY A 1 364 ? 55.490 -1.529 36.471 1.00 39.78 364 GLY A C 1
ATOM 2799 O O . GLY A 1 364 ? 55.359 -0.313 36.390 1.00 39.78 364 GLY A O 1
ATOM 2800 N N . ALA A 1 365 ? 54.485 -2.364 36.745 1.00 39.88 365 ALA A N 1
ATOM 2801 C CA . ALA A 1 365 ? 53.179 -2.037 37.335 1.00 39.88 365 ALA A CA 1
ATOM 2802 C C . ALA A 1 365 ? 51.950 -1.707 36.445 1.00 39.88 365 ALA A C 1
ATOM 2804 O O . ALA A 1 365 ? 51.864 -0.690 35.767 1.00 39.88 365 ALA A O 1
ATOM 2805 N N . ALA A 1 366 ? 50.940 -2.561 36.684 1.00 41.47 366 ALA A N 1
ATOM 2806 C CA . ALA A 1 366 ? 49.508 -2.289 36.862 1.00 41.47 366 ALA A CA 1
ATOM 2807 C C . ALA A 1 366 ? 48.614 -2.056 35.628 1.00 41.47 366 ALA A C 1
ATOM 2809 O O . ALA A 1 366 ? 48.624 -0.994 35.024 1.00 41.47 366 ALA A O 1
ATOM 2810 N N . ALA A 1 367 ? 47.692 -2.992 35.371 1.00 49.31 367 ALA A N 1
ATOM 2811 C CA . ALA A 1 367 ? 46.318 -2.870 35.879 1.00 49.31 367 ALA A CA 1
ATOM 2812 C C . ALA A 1 367 ? 45.453 -4.085 35.488 1.00 49.31 367 ALA A C 1
ATOM 2814 O O . ALA A 1 367 ? 45.311 -4.445 34.324 1.00 49.31 367 ALA A O 1
ATOM 2815 N N . SER A 1 368 ? 44.874 -4.684 36.521 1.00 49.72 368 SER A N 1
ATOM 2816 C CA . SER A 1 368 ? 43.737 -5.599 36.544 1.00 49.72 368 SER A CA 1
ATOM 2817 C C . SER A 1 368 ? 42.432 -4.924 36.106 1.00 49.72 368 SER A C 1
ATOM 2819 O O . SER A 1 368 ? 42.184 -3.801 36.544 1.00 49.72 368 SER A O 1
ATOM 2821 N N . ALA A 1 369 ? 41.560 -5.642 35.392 1.00 51.28 369 ALA A N 1
ATOM 2822 C CA . ALA A 1 369 ? 40.102 -5.547 35.549 1.00 51.28 369 ALA A CA 1
ATOM 2823 C C . ALA A 1 369 ? 39.405 -6.727 34.845 1.00 51.28 369 ALA A C 1
ATOM 2825 O O . ALA A 1 369 ? 39.257 -6.728 33.625 1.00 51.28 369 ALA A O 1
ATOM 2826 N N . ASP A 1 370 ? 38.985 -7.706 35.647 1.00 58.22 370 ASP A N 1
ATOM 2827 C CA . ASP A 1 370 ? 37.781 -8.508 35.412 1.00 58.22 370 ASP A CA 1
ATOM 2828 C C . ASP A 1 370 ? 36.550 -7.636 35.721 1.00 58.22 370 ASP A C 1
ATOM 2830 O O . ASP A 1 370 ? 36.583 -6.911 36.719 1.00 58.22 370 ASP A O 1
ATOM 2834 N N . VAL A 1 371 ? 35.504 -7.704 34.887 1.00 52.84 371 VAL A N 1
ATOM 2835 C CA . VAL A 1 371 ? 34.121 -8.154 35.192 1.00 52.84 371 VAL A CA 1
ATOM 2836 C C . VAL A 1 371 ? 33.421 -8.443 33.868 1.00 52.84 371 VAL A C 1
ATOM 2838 O O . VAL A 1 371 ? 33.468 -7.563 32.978 1.00 52.84 371 VAL A O 1
#

Secondary structure (DSSP, 8-state):
---PPP-PPPGGG--PPP---PPP--PBPPHHHHHHHHHHHHHHHHS-HHHHTT-HHHHHHHHHHHHT--TTT-BHHHHHHHHHHHHHHS-GGGHHHHHHHHHHHHHHHH-HHHHHHTTTTS-GGGG----HHHHHHHHHHHHHHHHHHHHHHHHHHHHHHHHHHHHHHHHHHHHHHHHHHHHHHHHHHHH---TTTHHHHHHHHHHHHHHHHHHHHHHHHHHHTTSSS-HHHHHHHHHTTHHHHHHHHHHHHHHHHHHHHHHHTTTTHHHHT--S-TT--SSTTTTSSSS-SSHHHHHHHHHHHHHHHHSTTHHHHHHHHHHHHHHHHHHHHHHHHHHHHS------PPPPPPPPP--------------